Protein 3NUQ (pdb70)

InterPro domains:
  IPR006439 HAD hydrolase, subfamily IA [TIGR01509] (58-245)
  IPR010237 Pyrimidine 5-nucleotidase [SFLDG01132] (50-277)
  IPR010237 Pyrimidine 5-nucleotidase [TIGR01993] (56-246)
  IPR010237 Pyrimidine 5-nucleotidase [cd02604] (57-248)
  IPR023214 HAD superfamily [G3DSA:3.40.50.1000] (30-254)
  IPR036412 HAD-like superfamily [SSF56784] (55-277)
  IPR052791 SSM1 domain-containing protein [PTHR47438] (1-280)

Organism: Saccharomyces cerevisiae (strain ATCC 204508 / S288c) (NCBI:txid559292)

Solvent-accessible surface area: 13200 Å² total; per-residue (Å²): 144,132,58,181,54,89,86,72,59,59,42,68,6,74,82,81,7,69,124,56,33,62,139,4,125,54,63,17,114,73,26,132,42,91,7,6,132,43,98,16,77,48,85,161,158,82,31,55,0,0,1,0,11,0,5,6,3,2,16,159,40,16,111,134,3,41,69,40,2,72,107,16,1,94,84,2,52,69,36,33,141,143,9,44,100,110,28,7,97,69,2,26,77,15,0,25,112,68,4,0,46,21,0,62,39,20,7,62,152,116,69,9,91,7,78,56,0,5,96,8,0,0,27,12,6,25,1,42,72,28,7,150,62,46,95,78,1,35,85,13,0,72,126,0,74,135,29,70,104,14,80,56,2,20,0,3,4,13,0,24,51,69,0,0,29,17,0,0,47,4,6,2,0,0,48,3,5,40,0,6,3,15,1,41,4,37,213,65,59,59,1,61,2,3,21,67,73,141,5,1,62,59,2,49,175,53,0,46,8,76,133,33,103,8,0,16,0,0,1,39,39,11,131,11,0,47,19,0,49,161,50,38,17,132,28,3,0,10,4,35,50,102,169,182,132,161,48,25,176,73,18,50,80,3,50,58,10,67,62,0,12,147,49,15,73,123,17,31

Sequence (268 aa):
MTVEYTASDLATYQNEVNEQIAKNKAHLESLTHPGSKVTFPIDQPNLKVFFFDIDNCCLYKSSTRIHDLMQQSSILRFFQTHLKLSPEDAHVLNNSYYKEEYGLAIRGLVMFHKKVNALEYNRLVDDSLPLQDILKKPDIPLRNMLLRLRQSGKIDKLLWLFTNAYKNHAIRCLRLLGIADLFDGLTYCDYSSRTDTLVCCKPHVKAFEEKAMKESGLARYENAYFIDDSGKNIETGIKLGMKTCIHLLVENEVGQTPEGAIVISDILELPHVVSDDLF

Foldseek 3Di:
DDDDCLPVLVVVLVVLLVVLLVVLVVVLVPDDFAQLAAPADAPDVLAFEEEEEFQCALDNDDVVLLVLLLVLLVSVPVNQVLADPVLSVQCSVPCSAFPQVSCLVVLLVVSDQLVVCCSRRPSSDNCLVPQAADVLSQVLLVCLQPVPQHRFYEYQYAHADVSRSSNRNRNNNNHSGHYYQYWHSDPDSRIDGPPDPVSVVRRCVVVVPDAQCSYEYEGQDQSSQVSSVVSPHNAYAHADQDPVVPHDPRHHYDNHNSCVCVPPVVSD

B-factor: mean 17.86, std 7.39, range [8.09, 67.8]

GO terms:
  GO:0008252 nucleotidase activity (F, IDA)
  GO:0006206 pyrimidine nucleobase metabolic process (P, IMP)

Secondary structure (DSSP, 8-state):
---S-HHHHHHHHHHHHHHHHHHHHHHHHT--STT-S--S-S------EEEE--TTTTS---HHHHHHHHHHHHHHHHH-TTS-HHHHHHHHHHHHHHTHHHHHHHHHTTSS-HHHHIIIIIITS-GGGT----HHHHHHHHHHHHSSS-SEEEEE-SS-HHHHHHHHHHHT-TTS-SEEE----SS-SS---TTSHHHHHHHHHHHT---GGGEEEEES-HHHHHHHHHHT-SEEEEE-S-----PPTT-EEESSGGGGGGTSGGG-

Nearest PDB structures (foldseek):
  3nuq-assembly1_A  TM=1.004E+00  e=2.701E-54  Saccharomyces cerevisiae S288C
  3opx-assembly1_A  TM=9.238E-01  e=8.751E-39  Saccharomyces cerevisiae
  3onn-assembly1_A  TM=9.224E-01  e=1.683E-37  Saccharomyces cerevisiae
  7ef6-assembly1_A  TM=7.882E-01  e=4.218E-13  Arabidopsis thaliana
  7ocp-assembly1_A  TM=5.790E-01  e=7.105E-06  Acinetobacter baumannii ATCC 19606 = CIP 70.34 = JCM 6841

Structure (mmCIF, N/CA/C/O backbone):
data_3NUQ
#
_entry.id   3NUQ
#
_cell.length_a   58.474
_cell.length_b   64.664
_cell.length_c   67.708
_cell.angle_alpha   90.00
_cell.angle_beta   90.00
_cell.angle_gamma   90.00
#
_symmetry.space_group_name_H-M   'P 21 21 21'
#
loop_
_entity.id
_entity.type
_entity.pdbx_description
1 polymer 'putative nucleotide phosphatase'
2 non-polymer 1,2-ETHANEDIOL
3 non-polymer 'SODIUM ION'
4 non-polymer 'CHLORIDE ION'
5 non-polymer DI(HYDROXYETHYL)ETHER
6 water water
#
loop_
_atom_site.group_PDB
_atom_site.id
_atom_site.type_symbol
_atom_site.label_atom_id
_atom_site.label_alt_id
_atom_site.label_comp_id
_atom_site.label_asym_id
_atom_site.label_entity_id
_atom_site.label_seq_id
_atom_site.pdbx_PDB_ins_code
_atom_site.Cartn_x
_atom_site.Cartn_y
_atom_site.Cartn_z
_atom_site.occupancy
_atom_site.B_iso_or_equiv
_atom_site.auth_seq_id
_atom_site.auth_comp_id
_atom_site.auth_asym_id
_atom_site.auth_atom_id
_atom_site.pdbx_PDB_model_num
ATOM 1 N N . MET A 1 3 ? -23.544 5.474 -0.720 1.00 33.35 1 MET A N 1
ATOM 2 C CA . MET A 1 3 ? -25.032 5.402 -0.899 1.00 33.31 1 MET A CA 1
ATOM 3 C C . MET A 1 3 ? -25.615 6.786 -1.115 1.00 32.66 1 MET A C 1
ATOM 4 O O . MET A 1 3 ? -25.103 7.773 -0.584 1.00 31.78 1 MET A O 1
ATOM 9 N N . THR A 1 4 ? -26.682 6.848 -1.904 1.00 31.81 2 THR A N 1
ATOM 10 C CA . THR A 1 4 ? -27.469 8.068 -2.061 1.00 31.29 2 THR A CA 1
ATOM 11 C C . THR A 1 4 ? -28.602 7.939 -1.070 1.00 30.82 2 THR A C 1
ATOM 12 O O . THR A 1 4 ? -29.314 6.945 -1.086 1.00 29.01 2 THR A O 1
ATOM 16 N N . VAL A 1 5 ? -28.730 8.920 -0.179 1.00 30.26 3 VAL A N 1
ATOM 17 C CA . VAL A 1 5 ? -29.696 8.827 0.916 1.00 30.66 3 VAL A CA 1
ATOM 18 C C . VAL A 1 5 ? -30.729 9.949 0.816 1.00 30.62 3 VAL A C 1
ATOM 19 O O . VAL A 1 5 ? -30.581 10.868 0.009 1.00 31.09 3 VAL A O 1
ATOM 23 N N . GLU A 1 6 ? -31.781 9.853 1.620 1.00 30.94 4 GLU A N 1
ATOM 24 C CA . GLU A 1 6 ? -32.810 10.890 1.686 1.00 31.24 4 GLU A CA 1
ATOM 25 C C . GLU A 1 6 ? -32.321 12.124 2.457 1.00 30.82 4 GLU A C 1
ATOM 26 O O . GLU A 1 6 ? -32.396 13.246 1.954 1.00 30.67 4 GLU A O 1
ATOM 32 N N . TYR A 1 7 ? -31.801 11.903 3.666 1.00 30.45 5 TYR A N 1
ATOM 33 C CA . TYR A 1 7 ? -31.404 13.001 4.555 1.00 30.48 5 TYR A CA 1
ATOM 34 C C . TYR A 1 7 ? -29.890 13.067 4.654 1.00 30.67 5 TYR A C 1
ATOM 35 O O . TYR A 1 7 ? -29.312 12.715 5.687 1.00 30.65 5 TYR A O 1
ATOM 37 N N . THR A 1 8 ? -29.249 13.518 3.576 1.00 30.83 6 THR A N 1
ATOM 38 C CA . THR A 1 8 ? -27.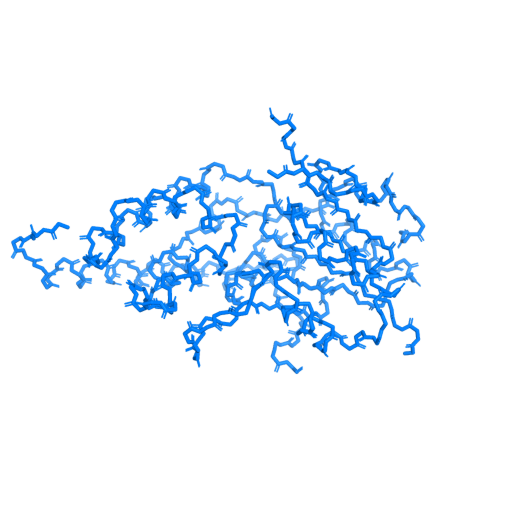777 13.542 3.506 1.00 31.25 6 THR A CA 1
ATOM 39 C C . THR A 1 8 ? -27.157 14.406 4.607 1.00 31.50 6 THR A C 1
ATOM 40 O O . THR A 1 8 ? -26.220 13.965 5.291 1.00 31.88 6 THR A O 1
ATOM 44 N N . ALA A 1 9 ? -27.686 15.624 4.770 1.00 31.57 7 ALA A N 1
ATOM 45 C CA . ALA A 1 9 ? -27.121 16.611 5.701 1.00 32.04 7 ALA A CA 1
ATOM 46 C C . ALA A 1 9 ? -27.238 16.184 7.160 1.00 32.44 7 ALA A C 1
ATOM 47 O O . ALA A 1 9 ? -26.262 16.258 7.913 1.00 32.46 7 ALA A O 1
ATOM 49 N N . SER A 1 10 ? -28.433 15.738 7.541 1.00 32.80 8 SER A N 1
ATOM 50 C CA . SER A 1 10 ? -28.718 15.284 8.893 1.00 33.32 8 SER A CA 1
ATOM 51 C C . SER A 1 10 ? -27.891 14.030 9.220 1.00 33.87 8 SER A C 1
ATOM 52 O O . SER A 1 10 ? -27.421 13.875 10.347 1.00 33.94 8 SER A O 1
ATOM 55 N N . ASP A 1 11 ? -27.704 13.156 8.229 1.00 34.12 9 ASP A N 1
ATOM 56 C CA . ASP A 1 11 ? -26.901 11.933 8.395 1.00 34.38 9 ASP A CA 1
ATOM 57 C C . ASP A 1 11 ? -25.426 12.215 8.660 1.00 33.80 9 ASP A C 1
ATOM 58 O O . ASP A 1 11 ? -24.810 11.561 9.518 1.00 33.21 9 ASP A O 1
ATOM 63 N N . LEU A 1 12 ? -24.846 13.138 7.889 1.00 32.97 10 LEU A N 1
ATOM 64 C CA . LEU A 1 12 ? -23.408 13.412 8.003 1.00 32.07 10 LEU A CA 1
ATOM 65 C C . LEU A 1 12 ? -23.104 14.145 9.286 1.00 31.27 10 LEU A C 1
ATOM 66 O O . LEU A 1 12 ? -22.112 13.830 9.944 1.00 31.44 10 LEU A O 1
ATOM 71 N N . ALA A 1 13 ? -23.962 15.105 9.624 1.00 30.04 11 ALA A N 1
ATOM 72 C CA . ALA A 1 13 ? -23.949 15.783 10.908 1.00 28.85 11 ALA A CA 1
ATOM 73 C C . ALA A 1 13 ? -24.073 14.774 12.043 1.00 27.73 11 ALA A C 1
ATOM 74 O O . ALA A 1 13 ? -23.336 14.868 13.018 1.00 27.96 11 ALA A O 1
ATOM 76 N N . THR A 1 14 ? -24.995 13.811 11.916 1.00 25.99 12 THR A N 1
ATOM 77 C CA . THR A 1 14 ? -25.166 12.779 12.946 1.00 24.49 12 THR A CA 1
ATOM 78 C C . THR A 1 14 ? -23.910 11.917 13.124 1.00 22.50 12 THR A C 1
ATOM 79 O O . THR A 1 14 ? -23.503 11.658 14.255 1.00 21.65 12 THR A O 1
ATOM 83 N N . TYR A 1 15 ? -23.312 11.504 12.009 1.00 20.99 13 TYR A N 1
ATOM 84 C CA . TYR A 1 15 ? -22.064 10.733 11.999 1.00 19.86 13 TYR A CA 1
ATOM 85 C C . TYR A 1 15 ? -20.945 11.556 12.649 1.00 18.51 13 TYR A C 1
ATOM 86 O O . TYR A 1 15 ? -20.276 11.089 13.575 1.00 16.47 13 TYR A O 1
ATOM 95 N N . GLN A 1 16 ? -20.758 12.789 12.170 1.00 17.59 14 GLN A N 1
ATOM 96 C CA . GLN A 1 16 ? -19.764 13.695 12.788 1.00 16.76 14 GLN A CA 1
ATOM 97 C C . GLN A 1 16 ? -20.030 13.968 14.279 1.00 16.86 14 GLN A C 1
ATOM 98 O O . GLN A 1 16 ? -19.086 14.002 15.074 1.00 16.27 14 GLN A O 1
ATOM 104 N N . ASN A 1 17 ? -21.302 14.168 14.653 1.00 16.21 15 ASN A N 1
ATOM 105 C CA . ASN A 1 17 ? -21.647 14.356 16.054 1.00 17.14 15 ASN A CA 1
ATOM 106 C C . ASN A 1 17 ? -21.346 13.132 16.926 1.00 15.65 15 ASN A C 1
ATOM 107 O O . ASN A 1 17 ? -20.848 13.267 18.043 1.00 16.14 15 ASN A O 1
ATOM 112 N N . GLU A 1 18 ? -21.631 11.950 16.410 1.00 15.61 16 GLU A N 1
ATOM 113 C CA . GLU A 1 18 ? -21.289 10.700 17.129 1.00 14.75 16 GLU A CA 1
ATOM 114 C C . GLU A 1 18 ? -19.792 10.569 17.299 1.00 13.19 16 GLU A C 1
ATOM 115 O O . GLU A 1 18 ? -19.314 10.200 18.370 1.00 12.73 16 GLU A O 1
ATOM 121 N N . VAL A 1 19 ? -19.061 10.876 16.232 1.00 11.67 17 VAL A N 1
ATOM 122 C CA . VAL A 1 19 ? -17.610 10.864 16.294 1.00 11.68 17 VAL A CA 1
ATOM 123 C C . VAL A 1 19 ? -17.129 11.886 17.327 1.00 11.15 17 VAL A C 1
ATOM 124 O O . VAL A 1 19 ? -16.297 11.555 18.143 1.00 10.22 17 VAL A O 1
ATOM 128 N N . ASN A 1 20 ? -17.661 13.114 17.298 1.00 11.33 18 ASN A N 1
ATOM 129 C CA . ASN A 1 20 ? -17.298 14.109 18.323 1.00 11.76 18 ASN A CA 1
ATOM 130 C C . ASN A 1 20 ? -17.426 13.548 19.748 1.00 11.50 18 ASN A C 1
ATOM 131 O O . ASN A 1 20 ? -16.499 13.651 20.562 1.00 11.71 18 ASN A O 1
ATOM 136 N N . GLU A 1 21 ? -18.582 12.954 20.019 1.00 12.42 19 GLU A N 1
ATOM 137 C CA . GLU A 1 21 ? -18.896 12.411 21.343 1.00 13.08 19 GLU A CA 1
ATOM 138 C C . GLU A 1 21 ? -17.945 11.267 21.717 1.00 12.47 19 GLU A C 1
ATOM 139 O O . GLU A 1 21 ? -17.426 11.237 22.840 1.00 11.94 19 GLU A O 1
ATOM 145 N N . GLN A 1 22 ? -17.698 10.355 20.775 1.00 12.60 20 GLN A N 1
ATOM 146 C CA . GLN A 1 22 ? -16.774 9.245 21.034 1.00 12.52 20 GLN A CA 1
ATOM 147 C C . GLN A 1 22 ? -15.338 9.755 21.273 1.00 12.18 20 GLN A C 1
ATOM 148 O O . GLN A 1 22 ? -14.656 9.306 22.193 1.00 11.45 20 GLN A O 1
ATOM 154 N N . ILE A 1 23 ? -14.897 10.736 20.490 1.00 11.81 21 ILE A N 1
ATOM 155 C CA . ILE A 1 23 ? -13.557 11.280 20.707 1.00 11.82 21 ILE A CA 1
ATOM 156 C C . ILE A 1 23 ? -13.412 11.951 22.082 1.00 11.78 21 ILE A C 1
ATOM 157 O O . ILE A 1 23 ? -12.406 11.766 22.763 1.00 11.15 21 ILE A O 1
ATOM 162 N N . ALA A 1 24 ? -14.424 12.729 22.466 1.00 12.58 22 ALA A N 1
ATOM 163 C CA . ALA A 1 24 ? -14.474 13.319 23.803 1.00 13.83 22 ALA A CA 1
ATOM 164 C C . ALA A 1 24 ? -14.363 12.249 24.918 1.00 13.43 22 ALA A C 1
ATOM 165 O O . ALA A 1 24 ? -13.566 12.397 25.858 1.00 14.10 22 ALA A O 1
ATOM 167 N N . LYS A 1 25 ? -15.138 11.167 24.788 1.00 13.48 23 LYS A N 1
ATOM 168 C CA . LYS A 1 25 ? -15.064 10.020 25.711 1.00 13.67 23 LYS A CA 1
ATOM 169 C C . LYS A 1 25 ? -13.676 9.373 25.730 1.00 12.95 23 LYS A C 1
ATOM 170 O O . LYS A 1 25 ? -13.142 9.036 26.804 1.00 12.04 23 LYS A O 1
ATOM 176 N N . ASN A 1 26 ? -13.085 9.209 24.545 1.00 11.80 24 ASN A N 1
ATOM 177 C CA . ASN A 1 26 ? -11.757 8.627 24.416 1.00 12.29 24 ASN A CA 1
ATOM 178 C C . ASN A 1 26 ? -10.714 9.436 25.167 1.00 12.74 24 ASN A C 1
ATOM 179 O O . ASN A 1 26 ? -9.868 8.893 25.877 1.00 13.99 24 ASN A O 1
ATOM 184 N N . LYS A 1 27 ? -10.795 10.760 25.017 1.00 12.99 25 LYS A N 1
ATOM 185 C CA . LYS A 1 27 ? -9.878 11.678 25.666 1.00 14.31 25 LYS A CA 1
ATOM 186 C C . LYS A 1 27 ? -10.074 11.687 27.184 1.00 14.31 25 LYS A C 1
ATOM 187 O O . LYS A 1 27 ? -9.093 11.620 27.940 1.00 14.97 25 LYS A O 1
ATOM 193 N N . ALA A 1 28 ? -11.332 11.752 27.619 1.00 14.47 26 ALA A N 1
ATOM 194 C CA . ALA A 1 28 ? -11.671 11.692 29.053 1.00 14.75 26 ALA A CA 1
ATOM 195 C C . ALA A 1 28 ? -11.109 10.424 29.683 1.00 14.30 26 ALA A C 1
ATOM 196 O O . ALA A 1 28 ? -10.590 10.466 30.793 1.00 14.77 26 ALA A O 1
ATOM 198 N N . HIS A 1 29 ? -11.209 9.307 28.965 1.00 13.93 27 HIS A N 1
ATOM 199 C CA . HIS A 1 29 ? -10.638 8.053 29.453 1.00 13.79 27 HIS A CA 1
ATOM 200 C C . HIS A 1 29 ? -9.124 8.168 29.681 1.00 13.93 27 HIS A C 1
ATOM 201 O O . HIS A 1 29 ? -8.617 7.778 30.736 1.00 13.35 27 HIS A O 1
ATOM 208 N N . LEU A 1 30 ? -8.402 8.721 28.697 1.00 13.81 28 LEU A N 1
ATOM 209 C CA . LEU A 1 30 ? -6.949 8.864 28.844 1.00 15.69 28 LEU A CA 1
ATOM 210 C C . LEU A 1 30 ? -6.587 9.741 30.046 1.00 16.58 28 LEU A C 1
ATOM 211 O O . LEU A 1 30 ? -5.657 9.427 30.804 1.00 16.28 28 LEU A O 1
ATOM 216 N N . GLU A 1 31 ? -7.327 10.837 30.201 1.00 17.74 29 GLU A N 1
ATOM 217 C CA . GLU A 1 31 ? -7.133 11.768 31.322 1.00 18.74 29 GLU A CA 1
ATOM 218 C C . GLU A 1 31 ? -7.306 11.092 32.671 1.00 18.73 29 GLU A C 1
ATOM 219 O O . GLU A 1 31 ? -6.716 11.527 33.666 1.00 19.80 29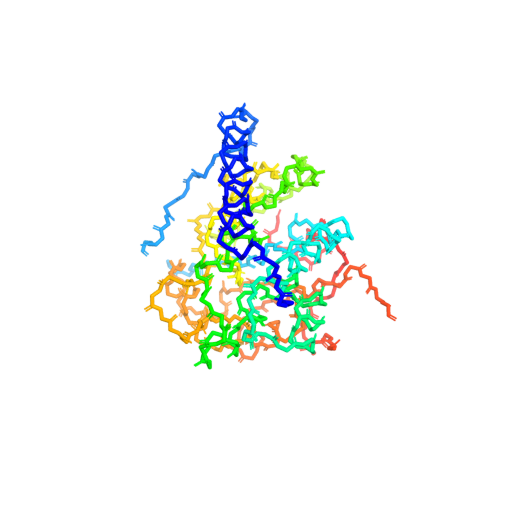 GLU A O 1
ATOM 225 N N . SER A 1 32 ? -8.102 10.027 32.703 1.00 17.68 30 SER A N 1
ATOM 226 C CA . SER A 1 32 ? -8.379 9.306 33.948 1.00 17.64 30 SER A CA 1
ATOM 227 C C . SER A 1 32 ? -7.246 8.345 34.368 1.00 17.80 30 SER A C 1
ATOM 228 O O . SER A 1 32 ? -7.247 7.851 35.502 1.00 17.94 30 SER A O 1
ATOM 231 N N . LEU A 1 33 ? -6.311 8.053 33.458 1.00 17.24 31 LEU A N 1
ATOM 232 C CA . LEU A 1 33 ? -5.291 7.036 33.749 1.00 17.85 31 LEU A CA 1
ATOM 233 C C . LEU A 1 33 ? -4.244 7.546 34.730 1.00 18.40 31 LEU A C 1
ATOM 234 O O . LEU A 1 33 ? -3.792 8.685 34.617 1.00 19.32 31 LEU A O 1
ATOM 239 N N . THR A 1 34 ? -3.868 6.686 35.682 1.00 19.71 32 THR A N 1
ATOM 240 C CA . THR A 1 34 ? -2.868 7.027 36.691 1.00 21.20 32 THR A CA 1
ATOM 241 C C . THR A 1 34 ? -1.734 5.980 36.802 1.00 20.83 32 THR A C 1
ATOM 242 O O . THR A 1 34 ? -0.832 6.124 37.630 1.00 21.99 32 THR A O 1
ATOM 246 N N . HIS A 1 35 ? -1.765 4.947 35.959 1.00 20.49 33 HIS A N 1
ATOM 247 C CA . HIS A 1 35 ? -0.797 3.840 36.041 1.00 19.86 33 HIS A CA 1
ATOM 248 C C . HIS A 1 35 ? 0.559 4.230 35.444 1.00 19.35 33 HIS A C 1
ATOM 249 O O . HIS A 1 35 ? 0.615 5.138 34.611 1.00 18.84 33 HIS A O 1
ATOM 256 N N . PRO A 1 36 ? 1.661 3.571 35.886 1.00 18.96 34 PRO A N 1
ATOM 257 C CA . PRO A 1 36 ? 2.954 3.793 35.244 1.00 18.36 34 PRO A CA 1
ATOM 258 C C . PRO A 1 36 ? 2.837 3.706 33.716 1.00 17.96 34 PRO A C 1
ATOM 259 O O . PRO A 1 36 ? 2.119 2.852 33.191 1.00 18.47 34 PRO A O 1
ATOM 263 N N . GLY A 1 37 ? 3.497 4.627 33.038 1.00 17.44 35 GLY A N 1
ATOM 264 C CA . GLY A 1 37 ? 3.543 4.627 31.576 1.00 16.45 35 GLY A CA 1
ATOM 265 C C . GLY A 1 37 ? 2.304 5.203 30.930 1.00 16.30 35 GLY A C 1
ATOM 266 O O . GLY A 1 37 ? 2.138 5.121 29.705 1.00 15.18 35 GLY A O 1
ATOM 267 N N . SER A 1 38 ? 1.416 5.792 31.732 1.00 16.17 36 SER A N 1
ATOM 268 C CA . SER A 1 38 ? 0.192 6.387 31.175 1.00 16.77 36 SER A CA 1
ATOM 269 C C . SER A 1 38 ? 0.365 7.807 30.601 1.00 17.00 36 SER A C 1
ATOM 270 O O . SER A 1 38 ? -0.610 8.372 30.113 1.00 16.54 36 SER A O 1
ATOM 273 N N . LYS A 1 39 ? 1.572 8.379 30.664 1.00 17.94 37 LYS A N 1
ATOM 274 C CA . LYS A 1 39 ? 1.822 9.719 30.093 1.00 19.63 37 LYS A CA 1
ATOM 275 C C . LYS A 1 39 ? 3.100 9.778 29.264 1.00 19.82 37 LYS A C 1
ATOM 276 O O . LYS A 1 39 ? 4.128 9.227 29.639 1.00 18.81 37 LYS A O 1
ATOM 282 N N . VAL A 1 40 ? 3.032 10.476 28.139 1.00 21.20 38 VAL A N 1
ATOM 283 C CA . VAL A 1 40 ? 4.195 10.587 27.264 1.00 22.05 38 VAL A CA 1
ATOM 284 C C . VAL A 1 40 ? 5.270 11.425 27.998 1.00 24.37 38 VAL A C 1
ATOM 285 O O . VAL A 1 40 ? 4.953 12.477 28.522 1.00 25.00 38 VAL A O 1
ATOM 289 N N . THR A 1 41 ? 6.496 10.914 28.117 1.00 26.12 39 THR A N 1
ATOM 290 C CA . THR A 1 41 ? 7.554 11.663 28.833 1.00 27.94 39 THR A CA 1
ATOM 291 C C . THR A 1 41 ? 8.661 12.166 27.891 1.00 28.49 39 THR A C 1
ATOM 292 O O . THR A 1 41 ? 9.746 12.576 28.342 1.00 29.72 39 THR A O 1
ATOM 296 N N . PHE A 1 42 ? 8.358 12.166 26.590 1.00 28.47 40 PHE A N 1
ATOM 297 C CA . PHE A 1 42 ? 9.287 12.601 25.538 1.00 28.30 40 PHE A CA 1
ATOM 298 C C . PHE A 1 42 ? 8.693 13.677 24.600 1.00 28.92 40 PHE A C 1
ATOM 299 O O . PHE A 1 42 ? 7.476 13.735 24.396 1.00 29.26 40 PHE A O 1
ATOM 307 N N . PRO A 1 43 ? 9.550 14.540 24.011 1.00 29.76 41 PRO A N 1
ATOM 308 C CA . PRO A 1 43 ? 9.039 15.541 23.072 1.00 29.79 41 PRO A CA 1
ATOM 309 C C . PRO A 1 43 ? 8.645 14.978 21.694 1.00 29.99 41 PRO A C 1
ATOM 310 O O . PRO A 1 43 ? 9.205 13.968 21.256 1.00 29.58 41 PRO A O 1
ATOM 314 N N . ILE A 1 44 ? 7.690 15.640 21.035 1.00 29.96 42 ILE A N 1
ATOM 315 C CA . ILE A 1 44 ? 7.221 15.268 19.688 1.00 30.33 42 ILE A CA 1
ATOM 316 C C . ILE A 1 44 ? 7.631 16.343 18.682 1.00 30.31 42 ILE A C 1
ATOM 317 O O . ILE A 1 44 ? 7.635 17.538 19.018 1.00 30.69 42 ILE A O 1
ATOM 322 N N . ASP A 1 45 ? 7.955 15.926 17.452 1.00 29.81 43 ASP A N 1
ATOM 323 C CA . ASP A 1 45 ? 8.274 16.853 16.358 1.00 30.00 43 ASP A CA 1
ATOM 324 C C . ASP A 1 45 ? 9.485 17.732 16.693 1.00 30.31 43 ASP A C 1
ATOM 325 O O . ASP A 1 45 ? 9.497 18.927 16.375 1.00 29.97 43 ASP A O 1
ATOM 330 N N . GLN A 1 46 ? 10.492 17.133 17.333 1.00 30.63 44 GLN A N 1
ATOM 331 C CA . GLN A 1 46 ? 11.723 17.839 17.709 1.00 31.22 44 GLN A CA 1
ATOM 332 C C . GLN A 1 46 ? 12.687 17.934 16.530 1.00 30.74 44 GLN A C 1
ATOM 333 O O . GLN A 1 46 ? 13.404 16.982 16.218 1.00 29.41 44 GLN A O 1
ATOM 339 N N . PRO A 1 55 ? 27.374 10.150 20.319 1.00 36.73 53 PRO A N 1
ATOM 340 C CA . PRO A 1 55 ? 28.623 9.527 19.858 1.00 36.45 53 PRO A CA 1
ATOM 341 C C . PRO A 1 55 ? 28.353 8.370 18.891 1.00 35.58 53 PRO A C 1
ATOM 342 O O . PRO A 1 55 ? 27.711 8.570 17.855 1.00 36.07 53 PRO A O 1
ATOM 346 N N . ASN A 1 56 ? 28.867 7.186 19.224 1.00 34.47 54 ASN A N 1
ATOM 347 C CA . ASN A 1 56 ? 28.450 5.920 18.637 1.00 32.74 54 ASN A CA 1
ATOM 348 C C . ASN A 1 56 ? 27.030 5.621 19.160 1.00 30.41 54 ASN A C 1
ATOM 349 O O . ASN A 1 56 ? 26.798 4.593 19.786 1.00 31.20 54 ASN A O 1
ATOM 354 N N . LEU A 1 57 ? 26.096 6.540 18.927 1.00 27.80 55 LEU A N 1
ATOM 355 C CA . LEU A 1 57 ? 24.724 6.406 19.439 1.00 24.98 55 LEU A CA 1
ATOM 356 C C . LEU A 1 57 ? 24.068 5.146 18.866 1.00 23.05 55 LEU A C 1
ATOM 357 O O . LEU A 1 57 ? 24.108 4.928 17.650 1.00 22.77 55 LEU A O 1
ATOM 362 N N . LYS A 1 58 ? 23.483 4.316 19.733 1.00 19.76 56 LYS A N 1
ATOM 363 C CA . LYS A 1 58 ? 22.773 3.104 19.276 1.00 17.92 56 LYS A CA 1
ATOM 364 C C . LYS A 1 58 ? 21.281 3.275 19.504 1.00 16.92 56 LYS A C 1
ATOM 365 O O . LYS A 1 58 ? 20.858 3.655 20.590 1.00 15.08 56 LYS A O 1
ATOM 371 N N . VAL A 1 59 ? 20.487 3.042 18.458 1.00 15.21 57 VAL A N 1
ATOM 372 C CA . VAL A 1 59 ? 19.038 3.286 18.543 1.00 13.79 57 VAL A CA 1
ATOM 373 C C . VAL A 1 59 ? 18.304 2.012 18.161 1.00 12.73 57 VAL A C 1
ATOM 374 O O . VAL A 1 59 ? 18.626 1.391 17.142 1.00 12.72 57 VAL A O 1
ATOM 378 N N . PHE A 1 60 ? 17.325 1.635 18.974 1.00 11.50 58 PHE A N 1
ATOM 379 C CA . PHE A 1 60 ? 16.466 0.487 18.658 1.00 10.69 58 PHE A CA 1
ATOM 380 C C . PHE A 1 60 ? 15.094 1.084 18.251 1.00 10.19 58 PHE A C 1
ATOM 381 O O . PHE A 1 60 ? 14.402 1.712 19.070 1.00 10.28 58 PHE A O 1
ATOM 389 N N . PHE A 1 61 ? 14.734 0.895 16.980 1.00 9.51 59 PHE A N 1
ATOM 390 C CA . PHE A 1 61 ? 13.466 1.362 16.405 1.00 9.83 59 PHE A CA 1
ATOM 391 C C . PHE A 1 61 ? 12.387 0.317 16.564 1.00 9.75 59 PHE A C 1
ATOM 392 O O . PHE A 1 61 ? 12.619 -0.847 16.268 1.00 9.23 59 PHE A O 1
ATOM 400 N N . PHE A 1 62 ? 11.209 0.750 17.028 1.00 9.87 60 PHE A N 1
ATOM 401 C CA . PHE A 1 62 ? 10.073 -0.144 17.247 1.00 10.07 60 PHE A CA 1
ATOM 402 C C . PHE A 1 62 ? 8.878 0.294 16.432 1.00 9.69 60 PHE A C 1
ATOM 403 O O . PHE A 1 62 ? 8.413 1.433 16.569 1.00 10.17 60 PHE A O 1
ATOM 411 N N . ASP A 1 63 ? 8.357 -0.601 15.603 1.00 10.58 61 ASP A N 1
ATOM 412 C CA . ASP A 1 63 ? 7.005 -0.448 15.081 1.00 11.00 61 ASP A CA 1
ATOM 413 C C . ASP A 1 63 ? 6.017 -0.575 16.274 1.00 11.88 61 ASP A C 1
ATOM 414 O O . ASP A 1 63 ? 6.339 -1.202 17.289 1.00 11.32 61 ASP A O 1
ATOM 419 N N . ILE A 1 64 ? 4.836 0.016 16.154 1.00 10.90 62 ILE A N 1
ATOM 420 C CA . ILE A 1 64 ? 3.866 -0.004 17.269 1.00 10.58 62 ILE A CA 1
ATOM 421 C C . ILE A 1 64 ? 2.759 -1.036 16.988 1.00 11.24 62 ILE A C 1
ATOM 422 O O . ILE A 1 64 ? 2.663 -2.061 17.651 1.00 10.85 62 ILE A O 1
ATOM 427 N N . ASP A 1 65 ? 1.926 -0.739 16.000 1.00 10.85 63 ASP A N 1
ATOM 428 C CA . ASP A 1 65 ? 0.766 -1.582 15.740 1.00 11.09 63 ASP A CA 1
ATOM 429 C C . ASP A 1 65 ? 1.106 -3.023 15.378 1.00 11.17 63 ASP A C 1
ATOM 430 O O . ASP A 1 65 ? 1.912 -3.274 14.472 1.00 11.79 63 ASP A O 1
ATOM 435 N N . ASN A 1 66 ? 0.477 -3.957 16.090 1.00 11.67 64 ASN A N 1
ATOM 436 C CA . ASN A 1 66 ? 0.644 -5.391 15.842 1.00 11.88 64 ASN A CA 1
ATOM 437 C C . ASN A 1 66 ? 2.049 -5.859 16.195 1.00 12.85 64 ASN A C 1
ATOM 438 O O . ASN A 1 66 ? 2.457 -6.978 15.838 1.00 14.03 64 ASN A O 1
ATOM 443 N N . CYS A 1 67 ? 2.775 -4.983 16.892 1.00 12.55 65 CYS A N 1
ATOM 444 C CA A CYS A 1 67 ? 4.115 -5.289 17.369 0.50 13.02 65 CYS A CA 1
ATOM 445 C CA B CYS A 1 67 ? 4.136 -5.254 17.341 0.50 13.28 65 CYS A CA 1
ATOM 446 C C . CYS A 1 67 ? 4.203 -5.137 18.877 1.00 13.61 65 CYS A C 1
ATOM 447 O O . CYS A 1 67 ? 4.439 -6.122 19.593 1.00 14.17 65 CYS A O 1
ATOM 452 N N . LEU A 1 68 ? 3.976 -3.927 19.383 1.00 12.80 66 LEU A N 1
ATOM 453 C CA . LEU A 1 68 ? 3.886 -3.725 20.828 1.00 13.33 66 LEU A CA 1
ATOM 454 C C . LEU A 1 68 ? 2.588 -4.264 21.435 1.00 13.72 66 LEU A C 1
ATOM 455 O O . LEU A 1 68 ? 2.439 -4.319 22.658 1.00 15.31 66 LEU A O 1
ATOM 460 N N . TYR A 1 69 ? 1.622 -4.594 20.581 1.00 13.06 67 TYR A N 1
ATOM 461 C CA . TYR A 1 69 ? 0.442 -5.333 21.017 1.00 13.98 67 TYR A CA 1
ATOM 462 C C . TYR A 1 69 ? 0.127 -6.413 19.989 1.00 14.75 67 TYR A C 1
ATOM 463 O O . TYR A 1 69 ? 0.521 -6.306 18.810 1.00 14.73 67 TYR A O 1
ATOM 472 N N . LYS A 1 70 ? -0.526 -7.490 20.424 1.00 15.97 68 LYS A N 1
ATOM 473 C CA . LYS A 1 70 ? -0.820 -8.558 19.445 1.00 18.36 68 LYS A CA 1
ATOM 474 C C . LYS A 1 70 ? -1.971 -8.180 18.536 1.00 18.71 68 LYS A C 1
ATOM 475 O O . LYS A 1 70 ? -2.948 -7.560 18.966 1.00 19.02 68 LYS A O 1
ATOM 481 N N . SER A 1 71 ? -1.837 -8.547 17.267 1.00 20.25 69 SER A N 1
ATOM 482 C CA . SER A 1 71 ? -2.872 -8.271 16.271 1.00 21.72 69 SER A CA 1
ATOM 483 C C . SER A 1 71 ? -4.232 -8.688 16.820 1.00 22.55 69 SER A C 1
ATOM 484 O O . SER A 1 71 ? -4.376 -9.782 17.367 1.00 22.78 69 SER A O 1
ATOM 487 N N . SER A 1 72 ? -5.207 -7.793 16.702 1.00 23.23 70 SER A N 1
ATOM 488 C CA . SER A 1 72 ? -6.527 -7.968 17.294 1.00 24.07 70 SER A CA 1
ATOM 489 C C . SER A 1 72 ? -7.616 -8.032 16.226 1.00 24.05 70 SER A C 1
ATOM 490 O O . SER A 1 72 ? -7.761 -7.113 15.428 1.00 23.56 70 SER A O 1
ATOM 493 N N . THR A 1 73 ? -8.395 -9.113 16.223 1.00 24.59 71 THR A N 1
ATOM 494 C CA . THR A 1 73 ? -9.559 -9.174 15.326 1.00 24.81 71 THR A CA 1
ATOM 495 C C . THR A 1 73 ? -10.655 -8.187 15.751 1.00 24.65 71 THR A C 1
ATOM 496 O O . THR A 1 73 ? -11.435 -7.726 14.915 1.00 24.20 71 THR A O 1
ATOM 500 N N . ARG A 1 74 ? -10.707 -7.873 17.050 1.00 24.69 72 ARG A N 1
ATOM 501 C CA . ARG A 1 74 ? -11.576 -6.829 17.570 1.00 25.10 72 ARG A CA 1
ATOM 502 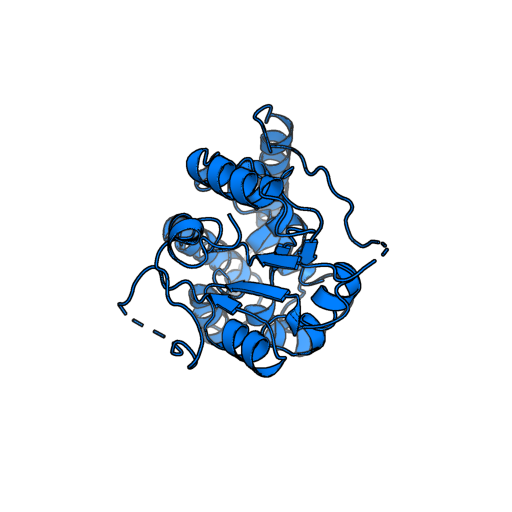C C . ARG A 1 74 ? -11.222 -5.474 16.944 1.00 23.87 72 ARG A C 1
ATOM 503 O O . ARG A 1 74 ? -12.116 -4.724 16.559 1.00 23.81 72 ARG A O 1
ATOM 511 N N . ILE A 1 75 ? -9.925 -5.166 16.850 1.00 23.00 73 ILE A N 1
ATOM 512 C CA . ILE A 1 75 ? -9.493 -3.920 16.194 1.00 21.60 73 ILE A CA 1
ATOM 513 C C . ILE A 1 75 ? -9.808 -3.966 14.696 1.00 20.96 73 ILE A C 1
ATOM 514 O O . ILE A 1 75 ? -10.398 -3.025 14.166 1.00 20.47 73 ILE A O 1
ATOM 519 N N . HIS A 1 76 ? -9.423 -5.049 14.027 1.00 20.47 74 HIS A N 1
ATOM 520 C CA . HIS A 1 76 ? -9.856 -5.270 12.639 1.00 20.36 74 HIS A CA 1
ATOM 521 C C . HIS A 1 76 ? -11.368 -5.061 12.480 1.00 20.10 74 HIS A C 1
ATOM 522 O O . HIS A 1 76 ? -11.793 -4.367 11.582 1.00 18.86 74 HIS A O 1
ATOM 529 N N . ASP A 1 77 ? -12.171 -5.672 13.354 1.00 19.52 75 ASP A N 1
ATOM 530 C CA . ASP A 1 77 ? -13.627 -5.574 13.229 1.00 20.08 75 ASP A CA 1
ATOM 531 C C . ASP A 1 77 ? -14.173 -4.176 13.485 1.00 19.41 75 ASP A C 1
ATOM 532 O O . ASP A 1 77 ? -15.050 -3.707 12.748 1.00 19.12 75 ASP A O 1
ATOM 537 N N . LEU A 1 78 ? -13.677 -3.526 14.539 1.00 19.37 76 LEU A N 1
ATOM 538 C CA . LEU A 1 78 ? -14.049 -2.141 14.849 1.00 20.06 76 LEU A CA 1
ATOM 539 C C . LEU A 1 78 ? -13.608 -1.224 13.722 1.00 19.28 76 LEU A C 1
ATOM 540 O O . LEU A 1 78 ? -14.379 -0.353 13.294 1.00 19.74 76 LEU A O 1
ATOM 545 N N . MET A 1 79 ? -12.387 -1.447 13.230 1.00 18.69 77 MET A N 1
ATOM 546 C CA . MET A 1 79 ? -11.865 -0.646 12.122 1.00 17.71 77 MET A CA 1
ATOM 547 C C . MET A 1 79 ? -12.715 -0.844 10.872 1.00 17.50 77 MET A C 1
ATOM 548 O O . MET A 1 79 ? -13.081 0.129 10.227 1.00 18.25 77 MET A O 1
ATOM 553 N N . GLN A 1 80 ? -13.079 -2.091 10.570 1.00 17.49 78 GLN A N 1
ATOM 554 C CA . GLN A 1 80 ? -13.973 -2.369 9.433 1.00 18.94 78 GLN A CA 1
ATOM 555 C C . GLN A 1 80 ? -15.323 -1.637 9.538 1.00 19.16 78 GLN A C 1
ATOM 556 O O . GLN A 1 80 ? -15.789 -1.045 8.559 1.00 20.30 78 GLN A O 1
ATOM 562 N N . GLN A 1 81 ? -15.943 -1.681 10.719 1.00 20.37 79 GLN A N 1
ATOM 563 C CA . GLN A 1 81 ? -17.209 -0.991 10.950 1.00 21.80 79 GLN A CA 1
ATOM 564 C C . GLN A 1 81 ? -17.067 0.506 10.707 1.00 21.12 79 GLN A C 1
ATOM 565 O O . GLN A 1 81 ? -17.945 1.121 10.113 1.00 21.60 79 GLN A O 1
ATOM 571 N N . SER A 1 82 ? -15.956 1.065 11.191 1.00 20.82 80 SER A N 1
ATOM 572 C CA A SER A 1 82 ? -15.594 2.488 11.039 0.80 20.54 80 SER A CA 1
ATOM 573 C CA B SER A 1 82 ? -15.685 2.491 11.015 0.20 20.35 80 SER A CA 1
ATOM 574 C C . SER A 1 82 ? -15.407 2.862 9.556 1.00 19.98 80 SER A C 1
ATOM 575 O O . SER A 1 82 ? -15.913 3.892 9.060 1.00 20.60 80 SER A O 1
ATOM 580 N N . ILE A 1 83 ? -14.646 2.028 8.851 1.00 18.76 81 ILE A N 1
ATOM 581 C CA . ILE A 1 83 ? -14.384 2.240 7.456 1.00 18.54 81 ILE A CA 1
ATOM 582 C C . ILE A 1 83 ? -15.718 2.145 6.697 1.00 19.28 81 ILE A C 1
ATOM 583 O O . ILE A 1 83 ? -15.972 2.941 5.789 1.00 19.39 81 ILE A O 1
ATOM 588 N N . LEU A 1 84 ? -16.551 1.170 7.071 1.00 20.36 82 LEU A N 1
ATOM 589 C CA . LEU A 1 84 ? -17.870 0.997 6.460 1.00 21.33 82 LEU A CA 1
ATOM 590 C C . LEU A 1 84 ? -18.695 2.266 6.571 1.00 20.84 82 LEU A C 1
ATOM 591 O O . LEU A 1 84 ? -19.291 2.690 5.599 1.00 21.78 82 LEU A O 1
ATOM 596 N N . ARG A 1 85 ? -18.712 2.870 7.750 1.00 20.80 83 ARG A N 1
ATOM 597 C CA . ARG A 1 85 ? -19.475 4.104 7.937 1.00 20.93 83 ARG A CA 1
ATOM 598 C C . ARG A 1 85 ? -18.901 5.253 7.099 1.00 20.11 83 ARG A C 1
ATOM 599 O O . ARG A 1 85 ? -19.642 6.067 6.543 1.00 20.55 83 ARG A O 1
ATOM 607 N N . PHE A 1 86 ? -17.575 5.296 7.001 1.00 19.24 84 PHE A N 1
ATOM 608 C CA . PHE A 1 86 ? -16.888 6.294 6.193 1.00 18.34 84 PHE A CA 1
ATOM 609 C C . PHE A 1 86 ? -17.208 6.096 4.712 1.00 18.01 84 PHE A C 1
ATOM 610 O O . PHE A 1 86 ? -17.558 7.029 3.999 1.00 17.46 84 PHE A O 1
ATOM 618 N N . PHE A 1 87 ? -17.105 4.850 4.265 1.00 18.27 85 PHE A N 1
ATOM 619 C CA . PHE A 1 87 ? -17.408 4.475 2.891 1.00 18.85 85 PHE A CA 1
ATOM 620 C C . PHE A 1 87 ? -18.826 4.865 2.449 1.00 19.37 85 PHE A C 1
ATOM 621 O O . PHE A 1 87 ? -19.035 5.368 1.341 1.00 19.28 85 PHE A O 1
ATOM 629 N N . GLN A 1 88 ? -19.786 4.642 3.333 1.00 20.57 86 GLN A N 1
ATOM 630 C CA . GLN A 1 88 ? -21.195 4.918 3.031 1.00 21.31 86 GLN A CA 1
ATOM 631 C C . GLN A 1 88 ? -21.425 6.409 2.818 1.00 21.60 86 GLN A C 1
ATOM 632 O O . GLN A 1 88 ? -22.342 6.797 2.085 1.00 22.16 86 GLN A O 1
ATOM 638 N N . THR A 1 89 ? -20.570 7.233 3.433 1.00 21.07 87 THR A N 1
ATOM 639 C CA . THR A 1 89 ? -20.734 8.682 3.432 1.00 21.03 87 THR A CA 1
ATOM 640 C C . THR A 1 89 ? -19.764 9.416 2.514 1.00 21.45 87 THR A C 1
ATOM 641 O O . THR A 1 89 ? -19.823 10.639 2.398 1.00 22.55 87 THR A O 1
ATOM 645 N N . HIS A 1 90 ? -18.880 8.675 1.846 1.00 21.24 88 HIS A N 1
ATOM 646 C CA . HIS A 1 90 ? -17.876 9.279 0.976 1.00 21.21 88 HIS A CA 1
ATOM 647 C C . HIS A 1 90 ? -17.837 8.600 -0.373 1.00 21.86 88 HIS A C 1
ATOM 648 O O . HIS A 1 90 ? -17.225 7.530 -0.528 1.00 21.89 88 HIS A O 1
ATOM 655 N N . LEU A 1 91 ? -18.482 9.250 -1.340 1.00 21.38 89 LEU A N 1
ATOM 656 C CA . LEU A 1 91 ? -18.689 8.675 -2.665 1.00 21.81 89 LEU A CA 1
ATOM 657 C C . LEU A 1 91 ? -17.453 8.495 -3.538 1.00 21.51 89 LEU A C 1
ATOM 658 O O . LEU A 1 91 ? -17.527 7.844 -4.589 1.00 21.76 89 LEU A O 1
ATOM 663 N N . LYS A 1 92 ? -16.327 9.074 -3.129 1.00 20.37 90 LYS A N 1
ATOM 664 C CA . LYS A 1 92 ? -15.109 8.990 -3.932 1.00 20.68 90 LYS A CA 1
ATOM 665 C C . LYS A 1 92 ? -14.424 7.632 -3.824 1.00 20.18 90 LYS A C 1
ATOM 666 O O . LYS A 1 92 ? -13.665 7.259 -4.713 1.00 20.38 90 LYS A O 1
ATOM 672 N N . LEU A 1 93 ? -14.705 6.890 -2.751 1.00 20.31 91 LEU A N 1
ATOM 673 C CA . LEU A 1 93 ? -14.128 5.538 -2.579 1.00 19.84 91 LEU A CA 1
ATOM 674 C C . LEU A 1 93 ? -14.924 4.488 -3.351 1.00 19.28 91 LEU A C 1
ATOM 675 O O . LEU A 1 93 ? -16.158 4.457 -3.277 1.00 18.66 91 LEU A O 1
ATOM 680 N N . SER A 1 94 ? -14.219 3.622 -4.081 1.00 17.74 92 SER A N 1
ATOM 681 C CA . SER A 1 94 ? -14.869 2.464 -4.717 1.00 16.66 92 SER A CA 1
ATOM 682 C C . SER A 1 94 ? -15.060 1.358 -3.678 1.00 15.64 92 SER A C 1
ATOM 683 O O . SER A 1 94 ? -14.363 1.341 -2.659 1.00 15.09 92 SER A O 1
ATOM 686 N N . PRO A 1 95 ? -15.985 0.413 -3.932 1.00 15.34 93 PRO A N 1
ATOM 687 C CA . PRO A 1 95 ? -16.057 -0.779 -3.074 1.00 14.94 93 PRO A CA 1
ATOM 688 C C . PRO A 1 95 ? -14.705 -1.504 -2.927 1.00 15.08 93 PRO A C 1
ATOM 689 O O . PRO A 1 95 ? -14.396 -1.959 -1.812 1.00 15.47 93 PRO A O 1
ATOM 693 N N . GLU A 1 96 ? -13.919 -1.624 -4.006 1.00 14.08 94 GLU A N 1
ATOM 694 C CA . GLU A 1 96 ? -12.586 -2.292 -3.866 1.00 15.13 94 GLU A CA 1
ATOM 695 C C . GLU A 1 96 ? -11.631 -1.502 -2.967 1.00 14.67 94 GLU A C 1
ATOM 696 O O . GLU A 1 96 ? -10.883 -2.090 -2.181 1.00 14.33 94 GLU A O 1
ATOM 702 N N . ASP A 1 97 ? -11.657 -0.167 -3.079 1.00 14.96 95 ASP A N 1
ATOM 703 C CA . ASP A 1 97 ? -10.897 0.700 -2.155 1.00 15.19 95 ASP A CA 1
ATOM 704 C C . ASP A 1 97 ? -11.233 0.347 -0.706 1.00 15.14 95 ASP A C 1
ATOM 705 O O . ASP A 1 97 ? -10.336 0.133 0.127 1.00 13.91 95 ASP A O 1
ATOM 710 N N . ALA A 1 98 ? -12.527 0.274 -0.412 1.00 14.37 96 ALA A N 1
ATOM 711 C CA . ALA A 1 98 ? -12.978 0.000 0.946 1.00 14.74 96 ALA A CA 1
ATOM 712 C C . ALA A 1 98 ? -12.591 -1.405 1.388 1.00 15.32 96 ALA A C 1
ATOM 713 O O . ALA A 1 98 ? -12.050 -1.592 2.487 1.00 15.06 96 ALA A O 1
ATOM 715 N N . HIS A 1 99 ? -12.834 -2.388 0.522 1.00 15.17 97 HIS A N 1
ATOM 716 C CA . HIS A 1 99 ? -12.429 -3.774 0.806 1.00 16.17 97 HIS A CA 1
ATOM 717 C C . HIS A 1 99 ? -10.935 -3.875 1.137 1.00 16.08 97 HIS A C 1
ATOM 718 O O . HIS A 1 99 ? -10.548 -4.503 2.133 1.00 16.19 97 HIS A O 1
ATOM 725 N N . VAL A 1 100 ? -10.094 -3.239 0.324 1.00 15.49 98 VAL A N 1
ATOM 726 C CA . VAL A 1 100 ? -8.655 -3.266 0.588 1.00 16.02 98 VAL A CA 1
ATOM 727 C C . VAL A 1 100 ? -8.328 -2.582 1.915 1.00 15.14 98 VAL A C 1
ATOM 728 O O . VAL A 1 100 ? -7.528 -3.099 2.700 1.00 15.52 98 VAL A O 1
ATOM 732 N N . LEU A 1 101 ? -8.978 -1.456 2.195 1.00 14.79 99 LEU A N 1
ATOM 733 C CA . LEU A 1 101 ? -8.768 -0.779 3.500 1.00 14.70 99 LEU A CA 1
ATOM 734 C C . LEU A 1 101 ? -9.136 -1.656 4.670 1.00 15.17 99 LEU A C 1
ATOM 735 O O . LEU A 1 101 ? -8.421 -1.665 5.669 1.00 14.52 99 LEU A O 1
ATOM 740 N N . ASN A 1 102 ? -10.246 -2.390 4.549 1.00 15.16 100 ASN A N 1
ATOM 741 C CA . ASN A 1 102 ? -10.677 -3.350 5.568 1.00 15.94 100 ASN A CA 1
ATOM 742 C C . ASN A 1 102 ? -9.593 -4.358 5.912 1.00 16.59 100 ASN A C 1
ATOM 743 O O . ASN A 1 102 ? -9.452 -4.759 7.066 1.00 16.47 100 ASN A O 1
ATOM 748 N N . ASN A 1 103 ? -8.838 -4.752 4.890 1.00 16.83 101 ASN A N 1
ATOM 749 C CA . ASN A 1 103 ? -7.778 -5.741 5.016 1.00 18.22 101 ASN A CA 1
ATOM 750 C C . ASN A 1 103 ? -6.459 -5.118 5.460 1.00 17.82 101 ASN A C 1
ATOM 751 O O . ASN A 1 103 ? -5.651 -5.802 6.070 1.00 19.12 101 ASN A O 1
ATOM 756 N N . SER A 1 104 ? -6.235 -3.839 5.142 1.00 15.63 102 SER A N 1
ATOM 757 C CA . SER A 1 104 ? -4.888 -3.272 5.203 1.00 14.68 102 SER A CA 1
ATOM 758 C C . SER A 1 104 ? -4.689 -2.099 6.164 1.00 13.46 102 SER A C 1
ATOM 759 O O . SER A 1 104 ? -3.558 -1.905 6.631 1.00 13.62 102 SER A O 1
ATOM 762 N N . TYR A 1 105 ? -5.730 -1.303 6.425 1.00 11.93 103 TYR A N 1
ATOM 763 C CA . TYR A 1 105 ? -5.505 -0.075 7.201 1.00 11.53 103 TYR A CA 1
ATOM 764 C C . TYR A 1 105 ? -4.987 -0.382 8.612 1.00 11.76 103 TYR A C 1
ATOM 765 O O . TYR A 1 105 ? -4.026 0.254 9.088 1.00 11.30 103 TYR A O 1
ATOM 774 N N . TYR A 1 106 ? -5.570 -1.403 9.250 1.00 11.46 104 TYR A N 1
ATOM 775 C CA . TYR A 1 106 ? -5.187 -1.701 10.631 1.00 12.93 104 TYR A CA 1
ATOM 776 C C . TYR A 1 106 ? -3.815 -2.400 10.723 1.00 12.86 104 TYR A C 1
ATOM 777 O O . TYR A 1 106 ? -3.291 -2.646 11.827 1.00 12.84 104 TYR A O 1
ATOM 786 N N . LYS A 1 107 ? -3.233 -2.691 9.562 1.00 12.80 105 LYS A N 1
ATOM 787 C CA . LYS A 1 107 ? -1.877 -3.228 9.465 1.00 13.91 105 LYS A CA 1
ATOM 788 C C . LYS A 1 107 ? -0.838 -2.200 8.960 1.00 13.41 105 LYS A C 1
ATOM 789 O O . LYS A 1 107 ? 0.322 -2.218 9.389 1.00 14.19 105 LYS A O 1
ATOM 795 N N A GLU A 1 108 ? -1.268 -1.318 8.065 0.50 12.72 106 GLU A N 1
ATOM 796 N N B GLU A 1 108 ? -1.234 -1.350 8.016 0.50 12.77 106 GLU A N 1
ATOM 797 C CA A GLU A 1 108 ? -0.338 -0.496 7.291 0.50 12.32 106 GLU A CA 1
ATOM 798 C CA B GLU A 1 108 ? -0.263 -0.489 7.326 0.50 12.29 106 GLU A CA 1
ATOM 799 C C A GLU A 1 108 ? -0.499 0.997 7.523 0.50 11.65 106 GLU A C 1
ATOM 800 C C B GLU A 1 108 ? -0.481 1.006 7.542 0.50 11.67 106 GLU A C 1
ATOM 801 O O A GLU A 1 108 ? 0.357 1.787 7.120 0.50 10.67 106 GLU A O 1
ATOM 802 O O B GLU A 1 108 ? 0.357 1.812 7.133 0.50 10.69 106 GLU A O 1
ATOM 813 N N . TYR A 1 109 ? -1.608 1.362 8.162 1.00 10.68 107 TYR A N 1
ATOM 814 C CA . TYR A 1 109 ? -1.922 2.777 8.495 1.00 10.51 107 TYR A CA 1
ATOM 815 C C . TYR A 1 109 ? -1.710 3.727 7.310 1.00 10.15 107 TYR A C 1
ATOM 816 O O . TYR A 1 109 ? -2.351 3.535 6.253 1.00 9.34 107 TYR A O 1
ATOM 825 N N . GLY A 1 110 ? -0.846 4.721 7.445 1.00 9.19 108 GLY A N 1
ATOM 826 C CA . GLY A 1 110 ? -0.646 5.691 6.366 1.00 8.95 108 GLY A CA 1
ATOM 827 C C . GLY A 1 110 ? -0.352 5.069 4.995 1.00 9.18 108 GLY A C 1
ATOM 828 O O . GLY A 1 110 ? -0.798 5.590 3.980 1.00 10.62 108 GLY A O 1
ATOM 829 N N . LEU A 1 111 ? 0.368 3.945 4.961 1.00 9.72 109 LEU A N 1
ATOM 830 C CA . LEU A 1 111 ? 0.685 3.351 3.649 1.00 10.32 109 LEU A CA 1
ATOM 831 C C . LEU A 1 111 ? -0.610 2.919 2.935 1.00 10.58 109 LEU A C 1
ATOM 832 O O . LEU A 1 111 ? -0.724 2.985 1.688 1.00 12.12 109 LEU A O 1
ATOM 837 N N . ALA A 1 112 ? -1.571 2.448 3.725 1.00 10.90 110 ALA A N 1
ATOM 838 C CA . ALA A 1 112 ? -2.837 1.944 3.171 1.00 11.33 110 ALA A CA 1
ATOM 839 C C . ALA A 1 112 ? -3.669 3.039 2.511 1.00 11.00 110 ALA A C 1
ATOM 840 O O . ALA A 1 112 ? -4.442 2.751 1.569 1.00 11.81 110 ALA A O 1
ATOM 842 N N . ILE A 1 113 ? -3.551 4.268 3.009 1.00 11.30 111 ILE A N 1
ATOM 843 C CA . ILE A 1 113 ? -4.291 5.402 2.426 1.00 11.49 111 ILE A CA 1
ATOM 844 C C . ILE A 1 113 ? -3.456 6.270 1.482 1.00 11.59 111 ILE A C 1
ATOM 845 O O . ILE A 1 113 ? -3.981 7.219 0.904 1.00 11.37 111 ILE A O 1
ATOM 850 N N . ARG A 1 114 ? -2.174 5.936 1.321 1.00 12.17 112 ARG A N 1
ATOM 851 C CA . ARG A 1 114 ? -1.247 6.822 0.611 1.00 12.79 112 ARG A CA 1
ATOM 852 C C . ARG A 1 114 ? -1.715 7.113 -0.830 1.00 12.85 112 ARG A C 1
ATOM 853 O O . ARG A 1 114 ? -1.702 8.268 -1.293 1.00 13.66 112 ARG A O 1
ATOM 861 N N . GLY A 1 115 ? -2.106 6.053 -1.536 1.00 12.97 113 GLY A N 1
ATOM 862 C CA . GLY A 1 115 ? -2.594 6.184 -2.904 1.00 13.30 113 GLY A CA 1
ATOM 863 C C . GLY A 1 115 ? -3.886 6.986 -2.938 1.00 13.93 113 GLY A C 1
ATOM 864 O O . GLY A 1 115 ? -4.040 7.906 -3.734 1.00 14.93 113 GLY A O 1
ATOM 865 N N . LEU A 1 116 ? -4.814 6.648 -2.051 1.00 12.87 114 LEU A N 1
ATOM 866 C CA . LEU A 1 116 ? -6.106 7.342 -2.000 1.00 13.52 114 LEU A CA 1
ATOM 867 C C . LEU A 1 116 ? -5.952 8.844 -1.739 1.00 13.40 114 LEU A C 1
ATOM 868 O O . LEU A 1 116 ? -6.690 9.684 -2.300 1.00 14.41 114 LEU A O 1
ATOM 873 N N . VAL A 1 117 ? -4.998 9.166 -0.861 1.00 12.73 115 VAL A N 1
ATOM 874 C CA . VAL A 1 117 ? -4.674 10.541 -0.524 1.00 13.16 115 VAL A CA 1
ATOM 875 C C . VAL A 1 117 ? -4.022 11.257 -1.727 1.00 14.34 115 VAL A C 1
ATOM 876 O O . VAL A 1 117 ? -4.421 12.375 -2.064 1.00 14.52 115 VAL A O 1
ATOM 880 N N . MET A 1 118 ? -3.055 10.608 -2.375 1.00 16.08 116 MET A N 1
ATOM 881 C CA . MET A 1 118 ? -2.349 11.229 -3.505 1.00 17.14 116 MET A CA 1
ATOM 882 C C . MET A 1 118 ? -3.309 11.585 -4.643 1.00 17.93 116 MET A C 1
ATOM 883 O O . MET A 1 118 ? -3.138 12.593 -5.339 1.00 18.31 116 MET A O 1
ATOM 888 N N . PHE A 1 119 ? -4.312 10.748 -4.828 1.00 17.86 117 PHE A N 1
ATOM 889 C CA . PHE A 1 119 ? -5.258 10.941 -5.919 1.00 19.69 117 PHE A CA 1
ATOM 890 C C . PHE A 1 119 ? -6.521 11.670 -5.458 1.00 19.30 117 PHE A C 1
ATOM 891 O O . PHE A 1 119 ? -7.529 11.736 -6.180 1.00 19.72 117 PHE A O 1
ATOM 899 N N . HIS A 1 120 ? -6.434 12.229 -4.255 1.00 19.08 118 HIS A N 1
ATOM 900 C CA . HIS A 1 120 ? -7.498 13.053 -3.686 1.00 18.40 118 HIS A CA 1
ATOM 901 C C . HIS A 1 120 ? -8.881 12.392 -3.590 1.00 18.08 118 HIS A C 1
ATOM 902 O O . HIS A 1 120 ? -9.933 13.049 -3.757 1.00 18.33 118 HIS A O 1
ATOM 909 N N A LYS A 1 121 ? -8.870 11.094 -3.302 0.60 16.65 119 LYS A N 1
ATOM 910 N N B LYS A 1 121 ? -8.891 11.089 -3.327 0.40 16.98 119 LYS A N 1
ATOM 911 C CA A LYS A 1 121 ? -10.095 10.348 -3.069 0.60 16.55 119 LYS A CA 1
ATOM 912 C CA B LYS A 1 121 ? -10.143 10.398 -3.055 0.40 16.75 119 LYS A CA 1
ATOM 913 C C A LYS A 1 121 ? -10.407 10.296 -1.578 0.60 16.18 119 LYS A C 1
ATOM 914 C C B LYS A 1 121 ? -10.455 10.456 -1.570 0.40 16.29 119 LYS A C 1
ATOM 915 O O A LYS A 1 121 ? -11.510 9.923 -1.174 0.60 15.99 119 LYS A O 1
ATOM 916 O O B LYS A 1 121 ? -11.608 10.324 -1.163 0.40 16.24 119 LYS A O 1
ATOM 927 N N . VAL A 1 122 ? -9.414 10.660 -0.765 1.00 15.79 120 VAL A N 1
ATOM 928 C CA . VAL A 1 122 ? -9.550 10.680 0.700 1.00 15.15 120 VAL A CA 1
ATOM 929 C C . VAL A 1 122 ? -8.759 11.863 1.263 1.00 14.74 120 VAL A C 1
ATOM 930 O O . VAL A 1 122 ? -7.627 12.127 0.836 1.00 15.48 120 VAL A O 1
ATOM 934 N N . ASN A 1 123 ? -9.390 12.582 2.191 1.00 14.28 121 ASN A N 1
ATOM 935 C CA . ASN A 1 123 ? -8.771 13.645 2.979 1.00 13.67 121 ASN A CA 1
ATOM 936 C C . ASN A 1 123 ? -8.208 12.921 4.206 1.00 13.39 121 ASN A C 1
ATOM 937 O O . ASN A 1 123 ? -8.973 12.346 4.988 1.00 12.32 121 ASN A O 1
ATOM 942 N N . ALA A 1 124 ? -6.887 12.900 4.319 1.00 12.90 122 ALA A N 1
ATOM 943 C CA . ALA A 1 124 ? -6.209 12.112 5.371 1.00 13.58 122 ALA A CA 1
ATOM 944 C C . ALA A 1 124 ? -6.615 12.472 6.793 1.00 13.34 122 ALA A C 1
ATOM 945 O O . ALA A 1 124 ? -6.833 11.588 7.618 1.00 13.22 122 ALA A O 1
ATOM 947 N N . LEU A 1 125 ? -6.655 13.770 7.097 1.00 12.85 123 LEU A N 1
ATOM 948 C CA . LEU A 1 125 ? -7.059 14.205 8.442 1.00 13.47 123 LEU A CA 1
ATOM 949 C C . LEU A 1 125 ? -8.523 13.854 8.729 1.00 12.97 123 LEU A C 1
ATOM 950 O O . LEU A 1 125 ? -8.870 13.435 9.840 1.00 12.28 123 LEU A O 1
ATOM 955 N N . GLU A 1 126 ? -9.389 14.002 7.722 1.00 12.21 124 GLU A N 1
ATOM 956 C CA . GLU A 1 126 ? -10.806 13.667 7.898 1.00 12.21 124 GLU A CA 1
ATOM 957 C C . GLU A 1 126 ? -10.967 12.162 8.193 1.00 12.45 124 GLU A C 1
ATOM 958 O O . GLU A 1 126 ? -11.625 11.766 9.167 1.00 12.84 124 GLU A O 1
ATOM 964 N N . TYR A 1 127 ? -10.309 11.350 7.366 1.00 11.51 125 TYR A N 1
ATOM 965 C CA . TYR A 1 127 ? -10.267 9.892 7.536 1.00 11.08 125 TYR A CA 1
ATOM 966 C C . TYR A 1 127 ? -9.698 9.499 8.917 1.00 11.25 125 TYR A C 1
ATOM 967 O O . TYR A 1 127 ? -10.289 8.682 9.631 1.00 11.21 125 TYR A O 1
ATOM 976 N N . ASN A 1 128 ? -8.584 10.099 9.304 1.00 10.24 126 ASN A N 1
ATOM 977 C CA . ASN A 1 128 ? -7.974 9.779 10.602 1.00 11.20 126 ASN A CA 1
ATOM 978 C C . ASN A 1 128 ? -8.952 10.070 11.758 1.00 11.95 126 ASN A C 1
ATOM 979 O O . ASN A 1 128 ? -9.085 9.274 12.704 1.00 11.39 126 ASN A O 1
ATOM 984 N N . ARG A 1 129 ? -9.649 11.200 11.662 1.00 10.98 127 ARG A N 1
ATOM 985 C CA . ARG A 1 129 ? -10.595 11.559 12.738 1.00 11.33 127 ARG A CA 1
ATOM 986 C C . ARG A 1 129 ? -11.770 10.591 12.793 1.00 11.26 127 ARG A C 1
ATOM 987 O O . ARG A 1 129 ? -12.055 9.997 13.859 1.00 11.55 127 ARG A O 1
ATOM 995 N N . LEU A 1 130 ? -12.458 10.430 11.657 1.00 11.37 128 LEU A N 1
ATOM 996 C CA . LEU A 1 130 ? -13.709 9.660 11.640 1.00 11.10 128 LEU A CA 1
ATOM 997 C C . LEU A 1 130 ? -13.484 8.170 11.830 1.00 11.44 128 LEU A C 1
ATOM 998 O O . LEU A 1 130 ? -14.306 7.497 12.440 1.00 10.95 128 LEU A O 1
ATOM 1003 N N . VAL A 1 131 ? -12.355 7.665 11.335 1.00 11.38 129 VAL A N 1
ATOM 1004 C CA . VAL A 1 131 ? -12.117 6.234 11.287 1.00 11.85 129 VAL A CA 1
ATOM 1005 C C . VAL A 1 131 ? -11.237 5.745 12.441 1.00 12.07 129 VAL A C 1
ATOM 1006 O O . VAL A 1 131 ? -11.525 4.695 13.033 1.00 13.66 129 VAL A O 1
ATOM 1010 N N . ASP A 1 132 ? -10.178 6.503 12.730 1.00 11.59 130 ASP A N 1
ATOM 1011 C CA . ASP A 1 132 ? -9.075 6.092 13.620 1.00 11.49 130 ASP A CA 1
ATOM 1012 C C . ASP A 1 132 ? -9.211 6.677 15.040 1.00 11.89 130 ASP A C 1
ATOM 1013 O O . ASP A 1 132 ? -9.394 5.920 16.022 1.00 11.25 130 ASP A O 1
ATOM 1018 N N . ASP A 1 133 ? -9.203 8.004 15.157 1.00 10.76 131 ASP A N 1
ATOM 1019 C CA . ASP A 1 133 ? -9.343 8.651 16.471 1.00 11.72 131 ASP A CA 1
ATOM 1020 C C . ASP A 1 133 ? -10.680 8.308 17.165 1.00 11.53 131 ASP A C 1
ATOM 1021 O O . ASP A 1 133 ? -10.765 8.323 18.410 1.00 12.02 131 ASP A O 1
ATOM 1026 N N . SER A 1 134 ? -11.706 8.003 16.362 1.00 10.33 132 SER A N 1
ATOM 1027 C CA . SER A 1 134 ? -13.032 7.599 16.904 1.00 10.59 132 SER A CA 1
ATOM 1028 C C . SER A 1 134 ? -12.989 6.258 17.644 1.00 10.93 132 SER A C 1
ATOM 1029 O O . SER A 1 134 ? -13.841 5.986 18.498 1.00 11.74 132 SER A O 1
ATOM 1032 N N . LEU A 1 135 ? -12.017 5.412 17.298 1.00 11.08 133 LEU A N 1
ATOM 1033 C CA . LEU A 1 135 ? -12.001 4.027 17.782 1.00 12.66 133 LEU A CA 1
ATOM 1034 C C . LEU A 1 135 ? -11.708 3.983 19.282 1.00 12.95 133 LEU A C 1
ATOM 1035 O O . LEU A 1 135 ? -10.763 4.633 19.746 1.00 12.50 133 LEU A O 1
ATOM 1040 N N . PRO A 1 136 ? -12.536 3.252 20.060 1.00 12.76 134 PRO A N 1
ATOM 1041 C CA . PRO A 1 136 ? -12.283 3.092 21.496 1.00 12.63 134 PRO A CA 1
ATOM 1042 C C . PRO A 1 136 ? -11.170 2.045 21.711 1.00 12.06 134 PRO A C 1
ATOM 1043 O O . PRO A 1 136 ? -11.421 0.915 22.149 1.00 13.52 134 PRO A O 1
ATOM 1047 N N . LEU A 1 137 ? -9.940 2.439 21.410 1.00 11.74 135 LEU A N 1
ATOM 1048 C CA . LEU A 1 137 ? -8.791 1.516 21.473 1.00 11.48 135 LEU A CA 1
ATOM 1049 C C . LEU A 1 137 ? -8.627 0.981 22.909 1.00 11.58 135 LEU A C 1
ATOM 1050 O O . LEU A 1 137 ? -8.070 -0.100 23.103 1.00 11.33 135 LEU A O 1
ATOM 1055 N N . GLN A 1 138 ? -9.092 1.771 23.889 1.00 11.56 136 GLN A N 1
ATOM 1056 C CA . GLN A 1 138 ? -9.059 1.361 25.302 1.00 12.33 136 GLN A CA 1
ATOM 1057 C C . GLN A 1 138 ? -9.866 0.083 25.575 1.00 12.95 136 GLN A C 1
ATOM 1058 O O . GLN A 1 138 ? -9.691 -0.549 26.635 1.00 13.62 136 GLN A O 1
ATOM 1064 N N . ASP A 1 139 ? -10.762 -0.280 24.654 1.00 12.89 137 ASP A N 1
ATOM 1065 C CA . ASP A 1 139 ? -11.536 -1.549 24.792 1.00 14.35 137 ASP A CA 1
ATOM 1066 C C . ASP A 1 139 ? -10.682 -2.802 24.501 1.00 14.92 137 ASP A C 1
ATOM 1067 O O . ASP A 1 139 ? -11.090 -3.932 24.788 1.00 16.62 137 ASP A O 1
ATOM 1072 N N . ILE A 1 140 ? -9.516 -2.591 23.904 1.00 13.96 138 ILE A N 1
ATOM 1073 C CA . ILE A 1 140 ? -8.631 -3.684 23.502 1.00 14.61 138 ILE A CA 1
ATOM 1074 C C . ILE A 1 140 ? -7.245 -3.562 24.145 1.00 14.51 138 ILE A C 1
ATOM 1075 O O . ILE A 1 140 ? -6.731 -4.533 24.737 1.00 15.00 138 ILE A O 1
ATOM 1080 N N . LEU A 1 141 ? -6.646 -2.374 24.042 1.00 13.77 139 LEU A N 1
ATOM 1081 C CA . LEU A 1 141 ? -5.332 -2.115 24.591 1.00 14.55 139 LEU A CA 1
ATOM 1082 C C . LEU A 1 141 ? -5.423 -1.795 26.079 1.00 14.68 139 LEU A C 1
ATOM 1083 O O . LEU A 1 141 ? -6.078 -0.848 26.482 1.00 15.04 139 LEU A O 1
ATOM 1088 N N A LYS A 1 142 ? -4.753 -2.610 26.880 0.50 14.79 140 LYS A N 1
ATOM 1089 N N B LYS A 1 142 ? -4.734 -2.606 26.871 0.50 14.83 140 LYS A N 1
ATOM 1090 C CA A LYS A 1 142 ? -4.742 -2.463 28.333 0.50 15.53 140 LYS A CA 1
ATOM 1091 C CA B LYS A 1 142 ? -4.735 -2.513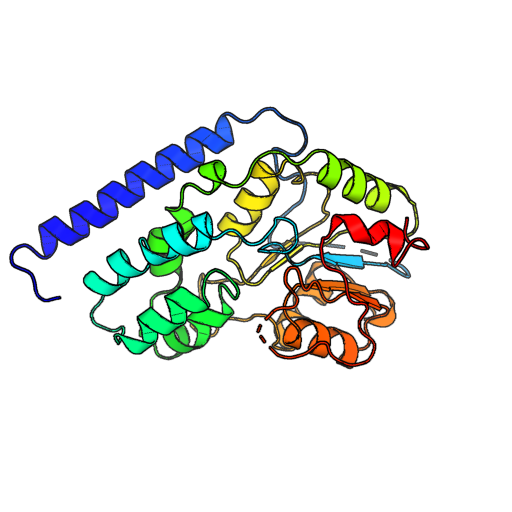 28.330 0.50 15.64 140 LYS A CA 1
ATOM 1092 C C A LYS A 1 142 ? -3.281 -2.499 28.809 0.50 15.43 140 LYS A C 1
ATOM 1093 C C B LYS A 1 142 ? -3.278 -2.535 28.818 0.50 15.46 140 LYS A C 1
ATOM 1094 O O A LYS A 1 142 ? -2.393 -2.931 28.049 0.50 15.56 140 LYS A O 1
ATOM 1095 O O B LYS A 1 142 ? -2.389 -2.997 28.077 0.50 15.61 140 LYS A O 1
ATOM 1106 N N . PRO A 1 143 ? -3.009 -2.020 30.038 1.00 15.27 141 PRO A N 1
ATOM 1107 C CA . PRO A 1 143 ? -1.627 -2.038 30.540 1.00 14.83 141 PRO A CA 1
ATOM 1108 C C . PRO A 1 143 ? -1.012 -3.431 30.454 1.00 15.02 141 PRO A C 1
ATOM 1109 O O . PRO A 1 143 ? -1.644 -4.413 30.836 1.00 15.42 141 PRO A O 1
ATOM 1113 N N . ASP A 1 144 ? 0.181 -3.511 29.872 1.00 15.34 142 ASP A N 1
ATOM 1114 C CA . ASP A 1 144 ? 0.872 -4.792 29.683 1.00 14.88 142 ASP A CA 1
ATOM 1115 C C . ASP A 1 144 ? 2.153 -4.770 30.531 1.00 14.01 142 ASP A C 1
ATOM 1116 O O . ASP A 1 144 ? 3.189 -4.185 30.140 1.00 13.04 142 ASP A O 1
ATOM 1121 N N . ILE A 1 145 ? 2.088 -5.392 31.701 1.00 13.50 143 ILE A N 1
ATOM 1122 C CA . ILE A 1 145 ? 3.222 -5.316 32.619 1.00 13.98 143 ILE A CA 1
ATOM 1123 C C . ILE A 1 145 ? 4.432 -6.105 32.131 1.00 13.34 143 ILE A C 1
ATOM 1124 O O . ILE A 1 145 ? 5.533 -5.581 32.187 1.00 12.85 143 ILE A O 1
ATOM 1129 N N . PRO A 1 146 ? 4.231 -7.351 31.655 1.00 13.60 144 PRO A N 1
ATOM 1130 C CA . PRO A 1 146 ? 5.396 -8.055 31.065 1.00 13.22 144 PRO A CA 1
ATOM 1131 C C . PRO A 1 146 ? 6.091 -7.245 29.978 1.00 13.22 144 PRO A C 1
ATOM 1132 O O . PRO A 1 146 ? 7.310 -7.224 29.946 1.00 13.20 144 PRO A O 1
ATOM 1136 N N . LEU A 1 147 ? 5.314 -6.574 29.122 1.00 12.11 145 LEU A N 1
ATOM 1137 C CA . LEU A 1 147 ? 5.893 -5.745 28.066 1.00 11.61 145 LEU A CA 1
ATOM 1138 C C . LEU A 1 147 ? 6.694 -4.607 28.656 1.00 12.03 145 LEU A C 1
ATOM 1139 O O . LEU A 1 147 ? 7.843 -4.357 28.251 1.00 10.72 145 LEU A O 1
ATOM 1144 N N . ARG A 1 148 ? 6.080 -3.920 29.631 1.00 10.90 146 ARG A N 1
ATOM 1145 C CA . ARG A 1 148 ? 6.750 -2.820 30.297 1.00 11.47 146 ARG A CA 1
ATOM 1146 C C . ARG A 1 148 ? 8.098 -3.261 30.901 1.00 11.31 146 ARG A C 1
ATOM 1147 O O . ARG A 1 148 ? 9.122 -2.563 30.775 1.00 11.54 146 ARG A O 1
ATOM 1155 N N . ASN A 1 149 ? 8.081 -4.427 31.541 1.00 12.08 147 ASN A N 1
ATOM 1156 C CA . ASN A 1 149 ? 9.262 -4.946 32.215 1.00 12.86 147 ASN A CA 1
ATOM 1157 C C . ASN A 1 149 ? 10.349 -5.320 31.208 1.00 12.53 147 ASN A C 1
ATOM 1158 O O . ASN A 1 149 ? 11.525 -5.078 31.457 1.00 13.11 147 ASN A O 1
ATOM 1163 N N . MET A 1 150 ? 9.934 -5.889 30.071 1.00 12.18 148 MET A N 1
ATOM 1164 C CA . MET A 1 150 ? 10.894 -6.227 28.996 1.00 12.03 148 MET A CA 1
ATOM 1165 C C . MET A 1 150 ? 11.526 -4.951 28.405 1.00 11.31 148 MET A C 1
ATOM 1166 O O . MET A 1 150 ? 12.746 -4.860 28.220 1.00 11.11 148 MET A O 1
ATOM 1171 N N . LEU A 1 151 ? 10.703 -3.948 28.132 1.00 10.22 149 LEU A N 1
ATOM 1172 C CA . LEU A 1 151 ? 11.220 -2.700 27.537 1.00 10.34 149 LEU A CA 1
ATOM 1173 C C . LEU A 1 151 ? 12.117 -1.944 28.522 1.00 9.74 149 LEU A C 1
ATOM 1174 O O . LEU A 1 151 ? 13.148 -1.404 28.140 1.00 9.66 149 LEU A O 1
ATOM 1179 N N . LEU A 1 152 ? 11.717 -1.916 29.800 1.00 10.84 150 LEU A N 1
ATOM 1180 C CA . LEU A 1 152 ? 12.566 -1.335 30.850 1.00 10.92 150 LEU A CA 1
ATOM 1181 C C . LEU A 1 152 ? 13.921 -2.062 30.962 1.00 11.13 150 LEU A C 1
ATOM 1182 O O . LEU A 1 152 ? 14.960 -1.434 31.136 1.00 12.49 150 LEU A O 1
ATOM 1187 N N . ARG A 1 153 ? 13.880 -3.385 30.882 1.00 11.14 151 ARG A N 1
ATOM 1188 C CA . ARG A 1 153 ? 15.095 -4.175 30.891 1.00 11.87 151 ARG A CA 1
ATOM 1189 C C . ARG A 1 153 ? 16.046 -3.724 29.770 1.00 11.96 151 ARG A C 1
ATOM 1190 O O . ARG A 1 153 ? 17.225 -3.468 30.002 1.00 12.16 151 ARG A O 1
ATOM 1198 N N . LEU A 1 154 ? 15.509 -3.606 28.553 1.00 11.46 152 LEU A N 1
ATOM 1199 C CA . LEU A 1 154 ? 16.286 -3.094 27.435 1.00 11.07 152 LEU A CA 1
ATOM 1200 C C . LEU A 1 154 ? 16.815 -1.692 27.714 1.00 12.15 152 LEU A C 1
ATOM 1201 O O . LEU A 1 154 ? 17.996 -1.418 27.504 1.00 11.47 152 LEU A O 1
ATOM 1206 N N . ARG A 1 155 ? 15.946 -0.823 28.232 1.00 12.17 153 ARG A N 1
ATOM 1207 C CA . ARG A 1 155 ? 16.312 0.592 28.449 1.00 14.58 153 ARG A CA 1
ATOM 1208 C C . ARG A 1 155 ? 17.497 0.741 29.396 1.00 14.21 153 ARG A C 1
ATOM 1209 O O . ARG A 1 155 ? 18.354 1.625 29.231 1.00 15.28 153 ARG A O 1
ATOM 1217 N N . GLN A 1 156 ? 17.520 -0.115 30.412 1.00 14.50 154 GLN A N 1
ATOM 1218 C CA . GLN A 1 156 ? 18.488 0.014 31.510 1.00 14.61 154 GLN A CA 1
ATOM 1219 C C . GLN A 1 156 ? 19.761 -0.830 31.333 1.00 15.08 154 GLN A C 1
ATOM 1220 O O . GLN A 1 156 ? 20.703 -0.750 32.146 1.00 15.16 154 GLN A O 1
ATOM 1226 N N . SER A 1 157 ? 19.832 -1.602 30.252 1.00 13.99 155 SER A N 1
ATOM 1227 C CA . SER A 1 157 ? 20.902 -2.578 30.121 1.00 15.10 155 SER A CA 1
ATOM 1228 C C . SER A 1 157 ? 22.269 -1.955 29.799 1.00 14.71 155 SER A C 1
ATOM 1229 O O . SER A 1 157 ? 23.296 -2.638 29.902 1.00 16.33 155 SER A O 1
ATOM 1232 N N . GLY A 1 158 ? 22.282 -0.695 29.366 1.00 14.91 156 GLY A N 1
ATOM 1233 C CA . GLY A 1 158 ? 23.524 0.007 29.022 1.00 15.68 156 GLY A CA 1
ATOM 1234 C C . GLY A 1 158 ? 24.038 -0.253 27.615 1.00 16.83 156 GLY A C 1
ATOM 1235 O O . GLY A 1 158 ? 25.142 0.179 27.254 1.00 16.93 156 GLY A O 1
ATOM 1236 N N . LYS A 1 159 ? 23.232 -0.934 26.803 1.00 16.18 157 LYS A N 1
ATOM 1237 C CA . LYS A 1 159 ? 23.670 -1.337 25.461 1.00 16.61 157 LYS A CA 1
ATOM 1238 C C . LY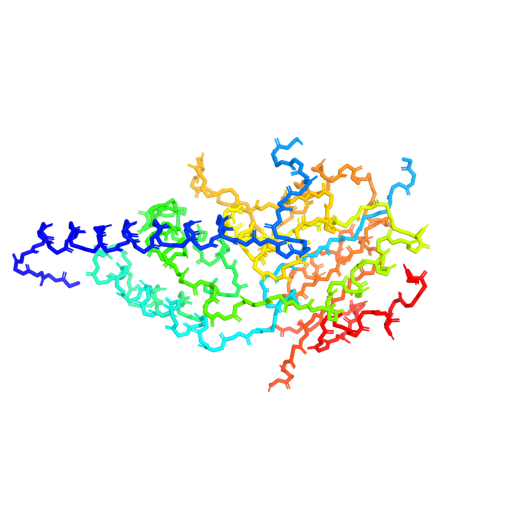S A 1 159 ? 23.052 -0.496 24.342 1.00 16.37 157 LYS A C 1
ATOM 1239 O O . LYS A 1 159 ? 23.582 -0.455 23.228 1.00 16.76 157 LYS A O 1
ATOM 1245 N N . ILE A 1 160 ? 21.927 0.144 24.647 1.00 15.84 158 ILE A N 1
ATOM 1246 C CA . ILE A 1 160 ? 21.163 0.910 23.692 1.00 15.98 158 ILE A CA 1
ATOM 1247 C C . ILE A 1 160 ? 20.963 2.315 24.252 1.00 15.53 158 ILE A C 1
ATOM 1248 O O . IL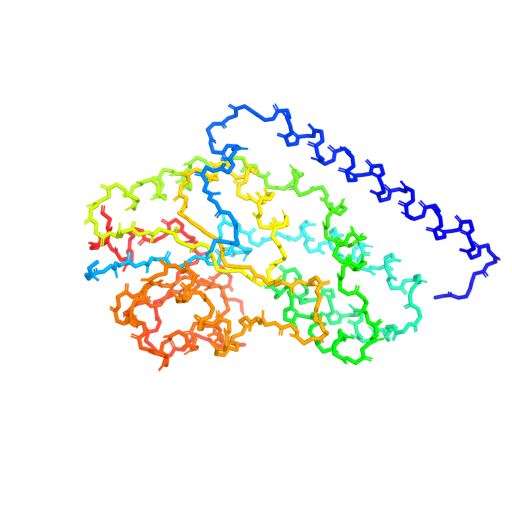E A 1 160 ? 20.542 2.481 25.401 1.00 16.04 158 ILE A O 1
ATOM 1253 N N . ASP A 1 161 ? 21.212 3.320 23.427 1.00 15.25 159 ASP A N 1
ATOM 1254 C CA . ASP A 1 161 ? 21.063 4.705 23.855 1.00 15.47 159 ASP A CA 1
ATOM 1255 C C . ASP A 1 161 ? 19.638 5.258 23.807 1.00 14.93 159 ASP A C 1
ATOM 1256 O O . ASP A 1 161 ? 19.217 6.041 24.676 1.00 15.67 159 ASP A O 1
ATOM 1261 N N . LYS A 1 162 ? 18.891 4.880 22.767 1.00 14.28 160 LYS A N 1
ATOM 1262 C CA . LYS A 1 162 ? 17.515 5.375 22.619 1.00 12.95 160 LYS A CA 1
ATOM 1263 C C . LYS A 1 162 ? 16.624 4.258 22.116 1.00 13.13 160 LYS A C 1
ATOM 1264 O O . LYS A 1 162 ? 17.045 3.479 21.260 1.00 13.45 160 LYS A O 1
ATOM 1270 N N A LEU A 1 163 ? 15.430 4.166 22.700 0.50 12.81 161 LEU A N 1
ATOM 1271 N N B LEU A 1 163 ? 15.409 4.200 22.660 0.50 12.79 161 LEU A N 1
ATOM 1272 C CA A LEU A 1 163 ? 14.334 3.381 22.136 0.50 11.75 161 LEU A CA 1
ATOM 1273 C CA B LEU A 1 163 ? 14.333 3.359 22.131 0.50 11.73 161 LEU A CA 1
ATOM 1274 C C A LEU A 1 163 ? 13.490 4.401 21.390 0.50 11.69 161 LEU A C 1
ATOM 1275 C C B LEU A 1 163 ? 13.385 4.321 21.423 0.50 11.66 161 LEU A C 1
ATOM 1276 O O A LEU A 1 163 ? 13.090 5.418 21.963 0.50 12.14 161 LEU A O 1
ATOM 1277 O O B LEU A 1 163 ? 12.802 5.206 22.059 0.50 11.82 161 LEU A O 1
ATOM 1286 N N . TRP A 1 164 ? 13.234 4.141 20.116 1.00 11.83 162 TRP A N 1
ATOM 1287 C CA . TRP A 1 164 ? 12.589 5.127 19.256 1.00 11.90 162 TRP A CA 1
ATOM 1288 C C . TRP A 1 164 ? 11.410 4.501 18.537 1.00 11.05 162 TRP A C 1
ATOM 1289 O O . TRP A 1 164 ? 11.564 3.451 17.921 1.00 12.74 162 TRP A O 1
ATOM 1300 N N . LEU A 1 165 ? 10.250 5.128 18.618 1.00 10.42 163 LEU A N 1
ATOM 1301 C CA . LEU A 1 165 ? 9.054 4.603 17.939 1.00 9.52 163 LEU A CA 1
ATOM 1302 C C . LEU A 1 165 ? 9.082 4.979 16.468 1.00 9.69 163 LEU A C 1
ATOM 1303 O O . LEU A 1 165 ? 9.413 6.097 16.124 1.00 11.35 163 LEU A O 1
ATOM 1308 N N . PHE A 1 166 ? 8.713 4.049 15.596 1.00 8.14 164 PHE A N 1
ATOM 1309 C CA . PHE A 1 166 ? 8.772 4.299 14.144 1.00 8.58 164 PHE A CA 1
ATOM 1310 C C . PHE A 1 166 ? 7.530 3.650 13.519 1.00 9.22 164 PHE A C 1
ATOM 1311 O O . PHE A 1 166 ? 7.472 2.422 13.320 1.00 9.41 164 PHE A O 1
ATOM 1319 N N . THR A 1 167 ? 6.537 4.490 13.238 1.00 8.35 165 THR A N 1
ATOM 1320 C CA . THR A 1 167 ? 5.171 4.023 12.927 1.00 9.26 165 THR A CA 1
ATOM 1321 C C . THR A 1 167 ? 4.571 4.681 11.684 1.00 8.09 165 THR A C 1
ATOM 1322 O O . THR A 1 167 ? 4.829 5.856 11.406 1.00 10.11 165 THR A O 1
ATOM 1326 N N . ASN A 1 168 ? 3.737 3.931 10.960 1.00 9.09 166 ASN A N 1
ATOM 1327 C CA . ASN A 1 168 ? 2.976 4.497 9.841 1.00 8.23 166 ASN A CA 1
ATOM 1328 C C . ASN A 1 168 ? 1.643 5.151 10.274 1.00 8.53 166 ASN A C 1
ATOM 1329 O O . ASN A 1 168 ? 0.913 5.699 9.431 1.00 9.36 166 ASN A O 1
ATOM 1334 N N . ALA A 1 169 ? 1.317 5.061 11.577 1.00 8.37 167 ALA A N 1
ATOM 1335 C CA . ALA A 1 169 ? 0.110 5.729 12.096 1.00 8.96 167 ALA A CA 1
ATOM 1336 C C . ALA A 1 169 ? 0.389 7.198 12.301 1.00 8.81 167 ALA A C 1
ATOM 1337 O O . ALA A 1 169 ? 1.535 7.615 12.334 1.00 9.67 167 ALA A O 1
ATOM 1339 N N . TYR A 1 170 ? -0.687 7.989 12.409 1.00 9.30 168 TYR A N 1
ATOM 1340 C CA . TYR A 1 170 ? -0.541 9.380 12.783 1.00 10.12 168 TYR A CA 1
ATOM 1341 C C . TYR A 1 170 ? -0.203 9.457 14.293 1.00 11.05 168 TYR A C 1
ATOM 1342 O O . TYR A 1 170 ? -0.388 8.479 15.038 1.00 10.38 168 TYR A O 1
ATOM 1351 N N . LYS A 1 171 ? 0.289 10.612 14.742 1.00 11.47 169 LYS A N 1
ATOM 1352 C CA . LYS A 1 171 ? 0.862 10.697 16.085 1.00 12.02 169 LYS A CA 1
ATOM 1353 C C . LYS A 1 171 ? -0.131 10.427 17.205 1.00 12.40 169 LYS A C 1
ATOM 1354 O O . LYS A 1 171 ? 0.236 9.810 18.207 1.00 12.60 169 LYS A O 1
ATOM 1360 N N . ASN A 1 172 ? -1.356 10.900 17.062 1.00 12.38 170 ASN A N 1
ATOM 1361 C CA . ASN A 1 172 ? -2.310 10.679 18.155 1.00 12.77 170 ASN A CA 1
ATOM 1362 C C . ASN A 1 172 ? -2.687 9.221 18.349 1.00 11.70 170 ASN A C 1
ATOM 1363 O O . ASN A 1 172 ? -2.727 8.756 19.481 1.00 10.70 170 ASN A O 1
ATOM 1368 N N . HIS A 1 173 ? -2.844 8.481 17.241 1.00 11.05 171 HIS A N 1
ATOM 1369 C CA . HIS A 1 173 ? -3.026 7.022 17.331 1.00 10.10 171 HIS A CA 1
ATOM 1370 C C . HIS A 1 173 ? -1.837 6.394 18.084 1.00 10.32 171 HIS A C 1
ATOM 1371 O O . HIS A 1 173 ? -2.010 5.651 19.055 1.00 10.18 171 HIS A O 1
ATOM 1378 N N . ALA A 1 174 ? -0.621 6.741 17.653 1.00 9.62 172 ALA A N 1
ATOM 1379 C CA . ALA A 1 174 ? 0.591 6.185 18.263 1.00 10.73 172 ALA A CA 1
ATOM 1380 C C . ALA A 1 174 ? 0.632 6.503 19.772 1.00 10.61 172 ALA A C 1
ATOM 1381 O O . ALA A 1 174 ? 0.837 5.600 20.582 1.00 10.53 172 ALA A O 1
ATOM 1383 N N . ILE A 1 175 ? 0.390 7.771 20.126 1.00 11.01 173 ILE A N 1
ATOM 1384 C CA . ILE A 1 175 ? 0.426 8.223 21.526 1.00 11.08 173 ILE A CA 1
ATOM 1385 C C . ILE A 1 175 ? -0.606 7.463 22.347 1.00 11.08 173 ILE A 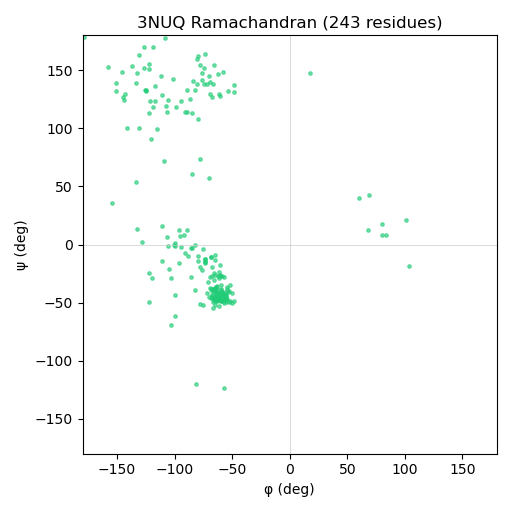C 1
ATOM 1386 O O . ILE A 1 175 ? -0.297 6.976 23.441 1.00 10.53 173 ILE A O 1
ATOM 1391 N N . ARG A 1 176 ? -1.830 7.365 21.836 1.00 10.94 174 ARG A N 1
ATOM 1392 C CA . ARG A 1 176 ? -2.861 6.582 22.551 1.00 10.67 174 ARG A CA 1
ATOM 1393 C C . ARG A 1 176 ? -2.417 5.150 22.834 1.00 10.75 174 ARG A C 1
ATOM 1394 O O . ARG A 1 176 ? -2.570 4.643 23.951 1.00 11.16 174 ARG A O 1
ATOM 1402 N N . CYS A 1 177 ? -1.848 4.485 21.835 1.00 10.47 175 CYS A N 1
ATOM 1403 C CA . CYS A 1 177 ? -1.386 3.109 22.046 1.00 10.42 175 CYS A CA 1
ATOM 1404 C C . CYS A 1 177 ? -0.382 3.052 23.218 1.00 10.47 175 CYS A C 1
ATOM 1405 O O . CYS A 1 177 ? -0.481 2.174 24.084 1.00 11.48 175 CYS A O 1
ATOM 1408 N N . LEU A 1 178 ? 0.599 3.954 23.211 1.00 9.71 176 LEU A N 1
ATOM 1409 C CA . LEU A 1 178 ? 1.665 3.939 24.249 1.00 10.25 176 LEU A CA 1
ATOM 1410 C C . LEU A 1 178 ? 1.050 4.132 25.634 1.00 10.59 176 LEU A C 1
ATOM 1411 O O . LEU A 1 178 ? 1.402 3.431 26.594 1.00 11.60 176 LEU A O 1
ATOM 1416 N N . ARG A 1 179 ? 0.142 5.097 25.739 1.00 10.21 177 ARG A N 1
ATOM 1417 C CA . ARG A 1 179 ? -0.439 5.421 27.052 1.00 9.67 177 ARG A CA 1
ATOM 1418 C C . ARG A 1 179 ? -1.317 4.287 27.569 1.00 10.53 177 ARG A C 1
ATOM 1419 O O . ARG A 1 179 ? -1.225 3.910 28.743 1.00 9.36 177 ARG A O 1
ATOM 1427 N N . LEU A 1 180 ? -2.144 3.727 26.677 1.00 9.54 178 LEU A N 1
ATOM 1428 C CA . LEU A 1 180 ? -3.045 2.637 27.060 1.00 10.70 178 LEU A CA 1
ATOM 1429 C C . LEU A 1 180 ? -2.265 1.389 27.478 1.00 11.11 178 LEU A C 1
ATOM 1430 O O . LEU A 1 180 ? -2.662 0.676 28.404 1.00 12.53 178 LEU A O 1
ATOM 1435 N N . LEU A 1 181 ? -1.149 1.129 26.810 1.00 10.24 179 LEU A N 1
ATOM 1436 C CA . LEU A 1 181 ? -0.337 -0.062 27.133 1.00 10.50 179 LEU A CA 1
ATOM 1437 C C . LEU A 1 181 ? 0.539 0.173 28.369 1.00 10.47 179 LEU A C 1
ATOM 1438 O O . LEU A 1 181 ? 1.203 -0.745 28.848 1.00 11.52 179 LEU A O 1
ATOM 1443 N N . GLY A 1 182 ? 0.602 1.426 28.825 1.00 10.56 180 GLY A N 1
ATOM 1444 C CA . GLY A 1 182 ? 1.443 1.771 29.981 1.00 11.47 180 GLY A CA 1
ATOM 1445 C C . GLY A 1 182 ? 2.933 1.683 29.713 1.00 11.44 180 GLY A C 1
ATOM 1446 O O . GLY A 1 182 ? 3.685 1.186 30.567 1.00 12.17 180 GLY A O 1
ATOM 1447 N N . ILE A 1 183 ? 3.357 2.180 28.542 1.00 11.01 181 ILE A N 1
ATOM 1448 C CA . ILE A 1 183 ? 4.757 2.148 28.121 1.00 10.47 181 ILE A CA 1
ATOM 1449 C C . ILE A 1 183 ? 5.227 3.509 27.576 1.00 11.59 181 ILE A C 1
ATOM 1450 O O . ILE A 1 183 ? 6.294 3.576 26.972 1.00 11.06 181 ILE A O 1
ATOM 1455 N N . ALA A 1 184 ? 4.444 4.570 27.809 1.00 11.95 182 ALA A N 1
ATOM 1456 C CA . ALA A 1 184 ? 4.729 5.901 27.230 1.00 12.47 182 ALA A CA 1
ATOM 1457 C C . ALA A 1 184 ? 5.985 6.605 27.750 1.00 13.70 182 ALA A C 1
ATOM 1458 O O . ALA A 1 184 ? 6.506 7.534 27.093 1.00 14.34 182 ALA A O 1
ATOM 1460 N N . ASP A 1 185 ? 6.460 6.175 28.918 1.00 13.03 183 ASP A N 1
ATOM 1461 C CA . ASP A 1 185 ? 7.689 6.711 29.520 1.00 14.66 183 ASP A CA 1
ATOM 1462 C C . ASP A 1 185 ? 8.938 5.876 29.217 1.00 14.86 183 ASP A C 1
ATOM 1463 O O . ASP A 1 185 ? 10.030 6.169 29.745 1.00 15.71 183 ASP A O 1
ATOM 1468 N N . LEU A 1 186 ? 8.803 4.870 28.348 1.00 13.96 184 LEU A N 1
ATOM 1469 C CA . LEU A 1 186 ? 9.936 3.980 28.022 1.00 13.69 184 LEU A CA 1
ATOM 1470 C C . LEU A 1 186 ? 10.659 4.285 26.692 1.00 14.20 184 LEU A C 1
ATOM 1471 O O . LEU A 1 186 ? 11.580 3.567 26.305 1.00 14.97 184 LEU A O 1
ATOM 1476 N N . PHE A 1 187 ? 10.199 5.306 25.975 1.00 12.84 185 PHE A N 1
ATOM 1477 C CA . PHE A 1 187 ? 10.776 5.649 24.683 1.00 12.47 185 PHE A CA 1
ATOM 1478 C C . PHE A 1 187 ? 11.281 7.075 24.693 1.00 12.99 185 PHE A C 1
ATOM 1479 O O . PHE A 1 187 ? 10.779 7.917 25.441 1.00 14.63 185 PHE A O 1
ATOM 1487 N N . ASP A 1 188 ? 12.247 7.338 23.825 1.00 14.02 186 ASP A N 1
ATOM 1488 C CA . ASP A 1 188 ? 12.896 8.642 23.770 1.00 14.38 186 ASP A CA 1
ATOM 1489 C C . ASP A 1 188 ? 12.300 9.561 22.707 1.00 13.79 186 ASP A C 1
ATOM 1490 O O . ASP A 1 188 ? 12.576 10.766 22.703 1.00 14.06 186 ASP A O 1
ATOM 1495 N N . GLY A 1 189 ? 11.535 8.987 21.778 1.00 12.56 187 GLY A N 1
ATOM 1496 C CA . GLY A 1 189 ? 10.935 9.804 20.739 1.00 11.49 187 GLY A CA 1
ATOM 1497 C C . GLY A 1 189 ? 10.081 8.984 19.808 1.00 11.16 187 GLY A C 1
ATOM 1498 O O . GLY A 1 189 ? 9.996 7.763 19.954 1.00 10.81 187 GLY A O 1
ATOM 1499 N N . LEU A 1 190 ? 9.471 9.682 18.843 1.00 11.63 188 LEU A N 1
ATOM 1500 C CA . LEU A 1 190 ? 8.465 9.086 17.960 1.00 11.00 188 LEU A CA 1
ATOM 1501 C C . LEU A 1 190 ? 8.609 9.666 16.566 1.00 11.54 188 LEU A C 1
ATOM 1502 O O . LEU A 1 190 ? 8.591 10.903 16.401 1.00 12.94 188 LEU A O 1
ATOM 1507 N N . THR A 1 191 ? 8.778 8.771 15.592 1.00 10.44 189 THR A N 1
ATOM 1508 C CA . THR A 1 191 ? 8.653 9.108 14.172 1.00 10.26 189 THR A CA 1
ATOM 1509 C C . THR A 1 191 ? 7.358 8.497 13.648 1.00 10.48 189 THR A C 1
ATOM 1510 O O . THR A 1 191 ? 7.169 7.282 13.696 1.00 10.02 189 THR A O 1
ATOM 1514 N N . TYR A 1 192 ? 6.466 9.362 13.170 1.00 9.32 190 TYR A N 1
ATOM 1515 C CA . TYR A 1 192 ? 5.121 8.933 12.764 1.00 9.53 190 TYR A CA 1
ATOM 1516 C C . TYR A 1 192 ? 4.851 9.385 11.347 1.00 9.52 190 TYR A C 1
ATOM 1517 O O . TYR A 1 192 ? 5.609 10.208 10.786 1.00 10.21 190 TYR A O 1
ATOM 1526 N N . CYS A 1 193 ? 3.764 8.889 10.786 1.00 9.23 191 CYS A N 1
ATOM 1527 C CA . CYS A 1 193 ? 3.361 9.327 9.437 1.00 10.20 191 CYS A CA 1
ATOM 1528 C C . CYS A 1 193 ? 2.547 10.614 9.533 1.00 10.28 191 CYS A C 1
ATOM 1529 O O . CYS A 1 193 ? 1.446 10.613 10.080 1.00 11.78 191 CYS A O 1
ATOM 1532 N N . ASP A 1 194 ? 3.093 11.715 9.021 1.00 11.37 192 ASP A N 1
ATOM 1533 C CA . ASP A 1 194 ? 2.387 12.989 9.137 1.00 12.11 192 ASP A CA 1
ATOM 1534 C C . ASP A 1 194 ? 1.282 13.082 8.076 1.00 12.29 192 ASP A C 1
ATOM 1535 O O . ASP A 1 194 ? 1.566 13.247 6.885 1.00 12.65 192 ASP A O 1
ATOM 1540 N N . TYR A 1 195 ? 0.033 12.978 8.529 1.00 12.82 193 TYR A N 1
ATOM 154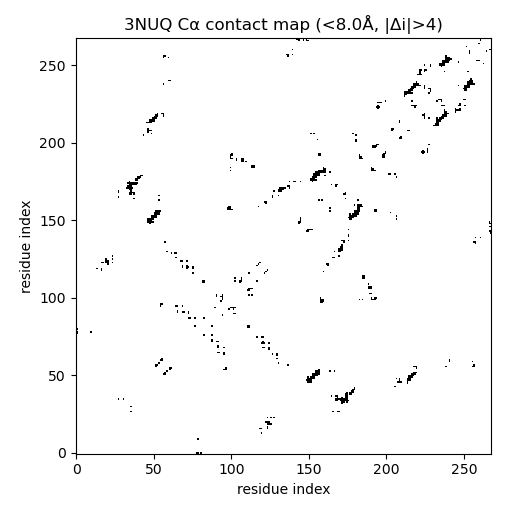1 C CA . TYR A 1 195 ? -1.144 13.028 7.642 1.00 14.46 193 TYR A CA 1
ATOM 1542 C C . TYR A 1 195 ? -1.589 14.480 7.345 1.00 16.66 193 TYR A C 1
ATOM 1543 O O . TYR A 1 195 ? -2.520 14.676 6.547 1.00 17.51 193 TYR A O 1
ATOM 1552 N N . SER A 1 196 ? -0.927 15.472 7.945 1.00 17.81 194 SER A N 1
ATOM 1553 C CA A SER A 1 196 ? -1.522 16.818 8.151 0.70 19.27 194 SER A CA 1
ATOM 1554 C CA B SER A 1 196 ? -1.525 16.813 8.150 0.30 19.93 194 SER A CA 1
ATOM 1555 C C . SER A 1 196 ? -1.536 17.836 7.014 1.00 21.20 194 SER A C 1
ATOM 1556 O O . SER A 1 196 ? -2.514 18.625 6.899 1.00 21.94 194 SER A O 1
ATOM 1561 N N . ARG A 1 197 ? -0.469 17.883 6.207 1.00 22.25 195 ARG A N 1
ATOM 1562 C CA . ARG A 1 197 ? -0.299 18.991 5.236 1.00 24.07 195 ARG A CA 1
ATOM 1563 C C . ARG A 1 197 ? 0.557 18.638 4.002 1.00 23.91 195 ARG A C 1
ATOM 1564 O O . ARG A 1 197 ? 1.346 19.456 3.472 1.00 25.17 195 ARG A O 1
ATOM 1572 N N . THR A 1 198 ? 0.402 17.400 3.569 1.00 22.29 196 THR A N 1
ATOM 1573 C CA . THR A 1 198 ? 0.870 16.992 2.270 1.00 21.78 196 THR A CA 1
ATOM 1574 C C . THR A 1 198 ? -0.115 15.961 1.754 1.00 20.88 196 THR A C 1
ATOM 1575 O O . THR A 1 198 ? -0.699 15.213 2.553 1.00 21.70 196 THR A O 1
ATOM 1579 N N . ASP A 1 199 ? -0.305 15.909 0.439 1.00 19.70 197 ASP A N 1
ATOM 1580 C CA . ASP A 1 199 ? -1.049 14.805 -0.156 1.00 19.20 197 ASP A CA 1
ATOM 1581 C C . ASP A 1 199 ? -0.136 13.650 -0.587 1.00 18.75 197 ASP A C 1
ATOM 1582 O O . ASP A 1 199 ? -0.586 12.705 -1.231 1.00 19.00 197 ASP A O 1
ATOM 1587 N N . THR A 1 200 ? 1.136 13.740 -0.217 1.00 18.30 198 THR A N 1
ATOM 1588 C CA . THR A 1 200 ? 2.110 12.680 -0.509 1.00 17.58 198 THR A CA 1
ATOM 1589 C C . THR A 1 200 ? 2.700 12.152 0.800 1.00 16.66 198 THR A C 1
ATOM 1590 O O . THR A 1 200 ? 3.721 12.670 1.300 1.00 17.43 198 THR A O 1
ATOM 1594 N N . LEU A 1 201 ? 2.052 11.125 1.349 1.00 14.84 199 LEU A N 1
ATOM 1595 C CA . LEU A 1 201 ? 2.424 10.637 2.684 1.00 14.04 199 LEU A CA 1
ATOM 1596 C C . LEU A 1 201 ? 3.782 9.968 2.668 1.00 13.68 199 LEU A C 1
ATOM 1597 O O . LEU A 1 201 ? 4.085 9.238 1.728 1.00 15.11 199 LEU A O 1
ATOM 1602 N N . VAL A 1 202 ? 4.584 10.212 3.705 1.00 11.94 200 VAL A N 1
ATOM 1603 C CA . VAL A 1 202 ? 5.888 9.533 3.841 1.00 12.40 200 VAL A CA 1
ATOM 1604 C C . VAL A 1 202 ? 5.680 8.380 4.814 1.00 12.01 200 VAL A C 1
ATOM 1605 O O . VAL A 1 202 ? 5.292 8.607 5.963 1.00 11.48 200 VAL A O 1
ATOM 1609 N N . CYS A 1 203 ? 5.892 7.152 4.335 1.00 11.98 201 CYS A N 1
ATOM 1610 C CA A CYS A 1 203 ? 5.700 6.015 5.208 0.70 12.10 201 CYS A CA 1
ATOM 1611 C CA B CYS A 1 203 ? 5.526 5.919 5.056 0.30 11.07 201 CYS A CA 1
ATOM 1612 C C . CYS A 1 203 ? 6.550 4.819 4.831 1.00 11.39 201 CYS A C 1
ATOM 1613 O O . CYS A 1 203 ? 7.098 4.718 3.723 1.00 11.73 201 CYS A O 1
ATOM 1618 N N . LYS A 1 204 ? 6.705 3.937 5.814 1.00 10.34 202 LYS A N 1
ATOM 1619 C CA . LYS A 1 204 ? 7.422 2.671 5.583 1.00 9.95 202 LYS A CA 1
ATOM 1620 C C . LYS A 1 204 ? 6.613 1.883 4.522 1.00 9.79 202 LYS A C 1
ATOM 1621 O O . LYS A 1 204 ? 5.384 1.968 4.513 1.00 10.57 202 LYS A O 1
ATOM 1627 N N . PRO A 1 205 ? 7.282 1.100 3.652 1.00 9.64 203 PRO A N 1
ATOM 1628 C CA . PRO A 1 205 ? 8.703 0.734 3.606 1.00 10.54 203 PRO A CA 1
ATOM 1629 C C . PRO A 1 205 ? 9.579 1.694 2.801 1.00 10.12 203 PRO A C 1
ATOM 1630 O O . PRO A 1 205 ? 10.725 1.379 2.504 1.00 10.29 203 PRO A O 1
ATOM 1634 N N . HIS A 1 206 ? 9.029 2.861 2.461 1.00 11.24 204 HIS A N 1
ATOM 1635 C CA . HIS A 1 206 ? 9.742 3.818 1.603 1.00 11.95 204 HIS A CA 1
ATOM 1636 C C . HIS A 1 206 ? 10.980 4.385 2.286 1.00 11.98 204 HIS A C 1
ATOM 1637 O O . HIS A 1 206 ? 10.978 4.671 3.476 1.00 11.36 204 HIS A O 1
ATOM 1644 N N . VAL A 1 207 ? 12.062 4.503 1.516 1.00 11.71 205 VAL A N 1
ATOM 1645 C CA . VAL A 1 207 ? 13.355 4.954 2.034 1.00 11.91 205 VAL A CA 1
ATOM 1646 C C . VAL A 1 207 ? 13.271 6.310 2.759 1.00 11.97 205 VAL A C 1
ATOM 1647 O O . VAL A 1 207 ? 13.922 6.515 3.780 1.00 12.33 205 VAL A O 1
ATOM 1651 N N . LYS A 1 208 ? 12.470 7.235 2.249 1.00 12.21 206 LYS A N 1
ATOM 1652 C CA . LYS A 1 208 ? 12.352 8.539 2.924 1.00 12.74 206 LYS A CA 1
ATOM 1653 C C . LYS A 1 208 ? 11.812 8.476 4.354 1.00 11.93 206 LYS A C 1
ATOM 1654 O O . LYS A 1 208 ? 12.144 9.332 5.190 1.00 11.66 206 LYS A O 1
ATOM 1660 N N . ALA A 1 209 ? 10.988 7.468 4.642 1.00 10.26 207 ALA A N 1
ATOM 1661 C CA . ALA A 1 209 ? 10.485 7.277 6.021 1.00 9.30 207 ALA A CA 1
ATOM 1662 C C . ALA A 1 209 ? 11.653 6.910 6.960 1.00 10.34 207 ALA A C 1
ATOM 1663 O O . ALA A 1 209 ? 11.694 7.368 8.112 1.00 9.72 207 ALA A O 1
ATOM 1665 N N . PHE A 1 210 ? 12.555 6.049 6.469 1.00 9.70 208 PHE A N 1
ATOM 1666 C CA . PHE A 1 210 ? 13.760 5.653 7.211 1.00 10.87 208 PHE A CA 1
ATOM 1667 C C . PHE A 1 210 ? 14.686 6.828 7.404 1.00 11.27 208 PHE A C 1
ATOM 1668 O O . PHE A 1 210 ? 15.238 7.016 8.496 1.00 12.10 208 PHE A O 1
ATOM 1676 N N A GLU A 1 211 ? 14.843 7.647 6.368 0.70 12.24 209 GLU A N 1
ATOM 1677 N N B GLU A 1 211 ? 14.859 7.608 6.334 0.30 11.60 209 GLU A N 1
ATOM 1678 C CA A GLU A 1 211 ? 15.681 8.827 6.509 0.70 13.10 209 GLU A CA 1
ATOM 1679 C CA B GLU A 1 211 ? 15.593 8.865 6.386 0.30 11.83 209 GLU A CA 1
ATOM 1680 C C A GLU A 1 211 ? 15.133 9.782 7.565 0.70 12.87 209 GLU A C 1
ATOM 1681 C C B GLU A 1 211 ? 15.118 9.675 7.583 0.30 12.05 209 GLU A C 1
ATOM 1682 O O A GLU A 1 211 ? 15.907 10.352 8.336 0.70 12.63 209 GLU A O 1
ATOM 1683 O O B GLU A 1 211 ? 15.918 10.044 8.444 0.30 11.63 209 GLU A O 1
ATOM 1694 N N . LYS A 1 212 ? 13.802 9.898 7.639 1.00 12.33 210 LYS A N 1
ATOM 1695 C CA . LYS A 1 212 ? 13.156 10.709 8.690 1.00 13.13 210 LYS A CA 1
ATOM 1696 C C . LYS A 1 212 ? 13.418 10.151 10.086 1.00 12.75 210 LYS A C 1
ATOM 1697 O O . LYS A 1 212 ? 13.726 10.912 11.021 1.00 12.82 210 LYS A O 1
ATOM 1703 N N . ALA A 1 213 ? 13.303 8.829 10.224 1.00 12.07 211 ALA A N 1
ATOM 1704 C CA . ALA A 1 213 ? 13.529 8.190 11.526 1.00 12.57 211 ALA A CA 1
ATOM 1705 C C . ALA A 1 213 ? 14.973 8.417 11.959 1.00 13.50 211 ALA A C 1
ATOM 1706 O O . ALA A 1 213 ? 15.228 8.717 13.123 1.00 12.75 211 ALA A O 1
ATOM 1708 N N . MET A 1 214 ? 15.909 8.251 11.017 1.00 13.59 212 MET A N 1
ATOM 1709 C CA . MET A 1 214 ? 17.339 8.470 11.304 1.00 15.30 212 MET A CA 1
ATOM 1710 C C . MET A 1 214 ? 17.595 9.920 11.769 1.00 14.74 212 MET A C 1
ATOM 1711 O O . MET A 1 214 ? 18.195 10.152 12.825 1.00 15.60 212 MET A O 1
ATOM 1716 N N . LYS A 1 215 ? 17.061 10.881 11.016 1.00 15.08 213 LYS A N 1
ATOM 1717 C CA . LYS A 1 215 ? 17.250 12.304 11.332 1.00 16.04 213 LYS A CA 1
ATOM 1718 C C . LYS A 1 215 ? 16.639 12.675 12.680 1.00 15.92 213 LYS A C 1
ATOM 1719 O O . LYS A 1 215 ? 17.258 13.372 13.507 1.00 15.43 213 LYS A O 1
ATOM 1725 N N . GLU A 1 216 ? 15.415 12.214 12.911 1.00 15.31 214 GLU A N 1
ATOM 1726 C CA . GLU A 1 216 ? 14.725 12.581 14.128 1.00 15.58 214 GLU A CA 1
ATOM 1727 C C . GLU A 1 216 ? 15.342 11.966 15.370 1.00 15.46 214 GLU A C 1
ATOM 1728 O O . GLU A 1 216 ? 15.407 12.634 16.399 1.00 14.53 214 GLU A O 1
ATOM 1734 N N . SER A 1 217 ? 15.813 10.722 15.266 1.00 15.26 215 SER A N 1
ATOM 1735 C CA . SER A 1 217 ? 16.378 10.016 16.422 1.00 16.16 215 SER A CA 1
ATOM 1736 C C . SER A 1 217 ? 17.793 10.495 16.708 1.00 16.85 215 SER A C 1
ATOM 1737 O O . SER A 1 217 ? 18.327 10.254 17.804 1.00 17.37 215 SER A O 1
ATOM 1740 N N . GLY A 1 218 ? 18.409 11.111 15.700 1.00 17.17 216 GLY A N 1
ATOM 1741 C CA . GLY A 1 218 ? 19.810 11.545 15.773 1.00 18.50 216 GLY A CA 1
ATOM 1742 C C . GLY A 1 218 ? 20.835 10.439 15.534 1.00 19.97 216 GLY A C 1
ATOM 1743 O O . GLY A 1 218 ? 22.012 10.585 15.905 1.00 20.23 216 GLY A O 1
ATOM 1744 N N . LEU A 1 219 ? 20.391 9.330 14.934 1.00 20.14 217 LEU A N 1
ATOM 1745 C CA . LEU A 1 219 ? 21.254 8.213 14.542 1.00 21.82 217 LEU A CA 1
ATOM 1746 C C . LEU A 1 219 ? 22.094 8.639 13.343 1.00 22.47 217 LEU A C 1
ATOM 1747 O O . LEU A 1 219 ? 21.584 9.262 12.417 1.00 23.25 217 LEU A O 1
ATOM 1752 N N . ALA A 1 220 ? 23.371 8.269 13.354 1.00 23.67 218 ALA A N 1
ATOM 1753 C CA . ALA A 1 220 ? 24.337 8.773 12.389 1.00 23.88 218 ALA A CA 1
ATOM 1754 C C . ALA A 1 220 ? 24.643 7.735 11.312 1.00 23.99 218 ALA A C 1
ATOM 1755 O O . ALA A 1 220 ? 24.984 8.083 10.175 1.00 24.75 218 ALA A O 1
ATOM 1757 N N . ARG A 1 221 ? 24.518 6.464 11.696 1.00 22.72 219 ARG A N 1
ATOM 1758 C CA . ARG A 1 221 ? 25.000 5.311 10.936 1.00 22.31 219 ARG A CA 1
ATOM 1759 C C . ARG A 1 221 ? 23.984 4.192 11.107 1.00 21.63 219 ARG A C 1
ATOM 1760 O O . ARG A 1 221 ? 23.581 3.886 12.249 1.00 20.75 219 ARG A O 1
ATOM 1768 N N . TYR A 1 222 ? 23.554 3.598 9.993 1.00 20.76 220 TYR A N 1
ATOM 1769 C CA . TYR A 1 222 ? 22.584 2.499 10.059 1.00 20.06 220 TYR A CA 1
ATOM 1770 C C . TYR A 1 222 ? 23.138 1.285 10.814 1.00 19.65 220 TYR A C 1
ATOM 1771 O O . TYR A 1 222 ? 22.372 0.551 11.432 1.00 18.62 220 TYR A O 1
ATOM 1780 N N . GLU A 1 223 ? 24.466 1.110 10.809 1.00 19.58 221 GLU A N 1
ATOM 1781 C CA . GLU A 1 223 ? 25.108 -0.003 11.528 1.00 19.56 221 GLU A CA 1
ATOM 1782 C C . GLU A 1 223 ? 24.936 0.088 13.053 1.00 18.50 221 GLU A C 1
ATOM 1783 O O . GLU A 1 223 ? 25.295 -0.842 13.784 1.00 19.24 221 GLU A O 1
ATOM 1789 N N . ASN A 1 224 ? 24.408 1.211 13.518 1.00 16.93 222 ASN A N 1
ATOM 1790 C CA . ASN A 1 224 ? 24.165 1.429 14.937 1.00 17.65 222 ASN A CA 1
ATOM 1791 C C . ASN A 1 224 ? 22.663 1.341 15.249 1.00 16.23 222 ASN A C 1
ATOM 1792 O O . ASN A 1 224 ? 22.237 1.628 16.363 1.00 16.81 222 ASN A O 1
ATOM 1797 N N . ALA A 1 225 ? 21.884 0.949 14.235 1.00 15.54 223 ALA A N 1
ATOM 1798 C CA . ALA A 1 225 ? 20.433 0.767 14.360 1.00 14.75 223 ALA A CA 1
ATOM 1799 C C . ALA A 1 225 ? 19.983 -0.691 14.503 1.00 14.27 223 ALA A C 1
ATOM 1800 O O . ALA A 1 225 ? 20.512 -1.619 13.850 1.00 13.66 223 ALA A O 1
ATOM 1802 N N . TYR A 1 226 ? 18.967 -0.866 15.345 1.00 12.98 224 TYR A N 1
ATOM 1803 C CA . TYR A 1 226 ? 18.255 -2.140 15.482 1.00 12.62 224 TYR A CA 1
ATOM 1804 C C . TYR A 1 226 ? 16.778 -1.866 15.188 1.00 10.72 224 TYR A C 1
ATOM 1805 O O . TYR A 1 226 ? 16.277 -0.766 15.394 1.00 11.47 224 TYR A O 1
ATOM 1814 N N . PHE A 1 227 ? 16.084 -2.873 14.677 1.00 10.24 225 PHE A N 1
ATOM 1815 C CA . PHE A 1 227 ? 14.725 -2.616 14.177 1.00 9.68 225 PHE A CA 1
ATOM 1816 C C . PHE A 1 227 ? 13.827 -3.837 14.298 1.00 10.15 225 PHE A C 1
ATOM 1817 O O . PHE A 1 227 ? 14.216 -4.944 13.922 1.00 11.28 225 PHE A O 1
ATOM 1825 N N . ILE A 1 228 ? 12.627 -3.614 14.842 1.00 9.13 226 ILE A N 1
ATOM 1826 C CA . ILE A 1 228 ? 11.609 -4.671 14.910 1.00 9.18 226 ILE A CA 1
ATOM 1827 C C . ILE A 1 228 ? 10.319 -4.196 14.259 1.00 9.37 226 ILE A C 1
ATOM 1828 O O . ILE A 1 228 ? 9.855 -3.075 14.528 1.00 9.15 226 ILE A O 1
ATOM 1833 N N . ASP A 1 229 ? 9.739 -5.035 13.396 1.00 9.07 227 ASP A N 1
ATOM 1834 C CA . ASP A 1 229 ? 8.528 -4.633 12.664 1.00 9.98 227 ASP A CA 1
ATOM 1835 C C . ASP A 1 229 ? 7.807 -5.906 12.211 1.00 10.41 227 ASP A C 1
ATOM 1836 O O . ASP A 1 229 ? 8.450 -6.943 12.040 1.00 10.50 227 ASP A O 1
ATOM 1841 N N . ASP A 1 230 ? 6.484 -5.847 12.037 1.00 10.93 228 ASP A N 1
ATOM 1842 C CA . ASP A 1 230 ? 5.752 -7.047 11.562 1.00 12.12 228 ASP A CA 1
ATOM 1843 C C . ASP A 1 230 ? 5.674 -7.140 10.034 1.00 12.01 228 ASP A C 1
ATOM 1844 O O . ASP A 1 230 ? 5.277 -8.198 9.486 1.00 12.46 228 ASP A O 1
ATOM 1849 N N . SER A 1 231 ? 6.072 -6.055 9.357 1.00 12.18 229 SER A N 1
ATOM 1850 C CA . SER A 1 231 ? 6.080 -6.019 7.889 1.00 11.74 229 SER A CA 1
ATOM 1851 C C . SER A 1 231 ? 7.409 -6.460 7.316 1.00 11.65 229 SER A C 1
ATOM 1852 O O . SER A 1 231 ? 8.429 -5.781 7.493 1.00 10.19 229 SER A O 1
ATOM 1855 N N . GLY A 1 232 ? 7.383 -7.602 6.621 1.00 11.66 230 GLY A N 1
ATOM 1856 C CA . GLY A 1 232 ? 8.547 -8.108 5.899 1.00 11.80 230 GLY A CA 1
ATOM 1857 C C . GLY A 1 232 ? 9.207 -7.067 4.982 1.00 11.98 230 GLY A C 1
ATOM 1858 O O . GLY A 1 232 ? 10.432 -6.954 4.937 1.00 12.61 230 GLY A O 1
ATOM 1859 N N . LYS A 1 233 ? 8.403 -6.286 4.264 1.00 11.36 231 LYS A N 1
ATOM 1860 C CA . LYS A 1 233 ? 8.960 -5.303 3.337 1.00 11.72 231 LYS A CA 1
ATOM 1861 C C . LYS A 1 233 ? 9.676 -4.167 4.073 1.00 10.72 231 LYS A C 1
ATOM 1862 O O . LYS A 1 233 ? 10.739 -3.703 3.629 1.00 10.48 231 LYS A O 1
ATOM 1868 N N . ASN A 1 234 ? 9.107 -3.744 5.202 1.00 9.40 232 ASN A N 1
ATOM 1869 C CA . ASN A 1 234 ? 9.751 -2.740 6.060 1.00 9.86 232 ASN A CA 1
ATOM 1870 C C . ASN A 1 234 ? 11.099 -3.266 6.542 1.00 9.19 232 ASN A C 1
ATOM 1871 O O . ASN A 1 234 ? 12.107 -2.574 6.472 1.00 8.40 232 ASN A O 1
ATOM 1876 N N . ILE A 1 235 ? 11.100 -4.501 7.031 1.00 9.66 233 ILE A N 1
ATOM 1877 C CA . ILE A 1 235 ? 12.344 -5.165 7.467 1.00 9.96 233 ILE A CA 1
ATOM 1878 C C . ILE A 1 235 ? 13.387 -5.184 6.334 1.00 10.88 233 ILE A C 1
ATOM 1879 O O . ILE A 1 235 ? 14.558 -4.911 6.560 1.00 10.71 233 ILE A O 1
ATOM 1884 N N . GLU A 1 236 ? 12.921 -5.509 5.133 1.00 10.87 234 GLU A N 1
ATOM 1885 C CA . GLU A 1 236 ? 13.792 -5.513 3.960 1.00 11.97 234 GLU A CA 1
ATOM 1886 C C . GLU A 1 236 ? 14.475 -4.158 3.722 1.00 11.20 234 GLU A C 1
ATOM 1887 O O . GLU A 1 236 ? 15.669 -4.114 3.404 1.00 10.96 234 GLU A O 1
ATOM 1893 N N . THR A 1 237 ? 13.737 -3.045 3.832 1.00 10.93 235 THR A N 1
ATOM 1894 C CA . THR A 1 237 ? 14.355 -1.730 3.661 1.00 10.67 235 THR A CA 1
ATOM 1895 C C . THR A 1 237 ? 15.425 -1.528 4.723 1.00 10.50 235 THR A C 1
ATOM 1896 O O . THR A 1 237 ? 16.506 -1.018 4.429 1.00 9.90 235 THR A O 1
ATOM 1900 N N . GLY A 1 238 ? 15.120 -1.915 5.967 1.00 10.36 236 GLY A N 1
ATOM 1901 C CA . GLY A 1 238 ? 16.076 -1.741 7.061 1.00 11.06 236 GLY A CA 1
ATOM 1902 C C . GLY A 1 238 ? 17.371 -2.489 6.795 1.00 11.57 236 GLY A C 1
ATOM 1903 O O . GLY A 1 238 ? 18.443 -1.950 7.011 1.00 12.81 236 GLY A O 1
ATOM 1904 N N . ILE A 1 239 ? 17.249 -3.732 6.344 1.00 12.66 237 ILE A N 1
ATOM 1905 C CA . ILE A 1 239 ? 18.387 -4.617 6.095 1.00 12.95 237 ILE A CA 1
ATOM 1906 C C . ILE A 1 239 ? 19.217 -4.012 4.977 1.00 12.94 237 ILE A C 1
ATOM 1907 O O . ILE A 1 239 ? 20.430 -3.910 5.105 1.00 14.26 237 ILE A O 1
ATOM 1912 N N . LYS A 1 240 ? 18.543 -3.624 3.886 1.00 12.48 238 LYS A N 1
ATOM 1913 C CA . LYS A 1 240 ? 19.277 -3.110 2.719 1.00 12.69 238 LYS A CA 1
ATOM 1914 C C . LYS A 1 240 ? 19.941 -1.769 3.023 1.00 13.46 238 LYS A C 1
ATOM 1915 O O . LYS A 1 240 ? 20.969 -1.445 2.421 1.00 14.11 238 LYS A O 1
ATOM 1921 N N . LEU A 1 241 ? 19.393 -0.989 3.960 1.00 12.99 239 LEU A N 1
ATOM 1922 C CA . LEU A 1 241 ? 20.039 0.279 4.370 1.00 14.13 239 LEU A CA 1
ATOM 1923 C C . LEU A 1 241 ? 21.284 0.049 5.231 1.00 15.21 239 LEU A C 1
ATOM 1924 O O . LEU A 1 241 ? 22.073 0.974 5.437 1.00 17.06 239 LEU A O 1
ATOM 1929 N N . GLY A 1 242 ? 21.426 -1.172 5.744 1.00 15.69 240 GLY A N 1
ATOM 1930 C CA . GLY A 1 242 ? 22.578 -1.595 6.535 1.00 15.62 240 GLY A CA 1
ATOM 1931 C C . GLY A 1 242 ? 22.377 -1.632 8.038 1.00 15.56 240 GLY A C 1
ATOM 1932 O O . GLY A 1 242 ? 23.346 -1.564 8.805 1.00 15.51 240 GLY A O 1
ATOM 1933 N N . MET A 1 243 ? 21.124 -1.715 8.482 1.00 15.12 241 MET A N 1
ATOM 1934 C CA . MET A 1 243 ? 20.877 -1.864 9.918 1.00 14.60 241 MET A CA 1
ATOM 1935 C C . MET A 1 243 ? 21.547 -3.092 10.496 1.00 14.33 241 MET A C 1
ATOM 1936 O O . MET A 1 243 ? 21.698 -4.110 9.812 1.00 14.62 241 MET A O 1
ATOM 1941 N N . LYS A 1 244 ? 21.944 -2.997 11.760 1.00 13.70 242 LYS A N 1
ATOM 1942 C CA . LYS A 1 244 ? 22.745 -4.060 12.388 1.00 14.98 242 LYS A CA 1
ATOM 1943 C C . LYS A 1 244 ? 21.962 -5.371 12.509 1.00 13.88 242 LYS A C 1
ATOM 1944 O O . LYS A 1 244 ? 22.428 -6.431 12.064 1.00 15.01 242 LYS A O 1
ATOM 1950 N N . THR A 1 245 ? 20.763 -5.285 13.091 1.00 13.42 243 THR A N 1
ATOM 1951 C CA . THR A 1 245 ? 19.909 -6.454 13.277 1.00 13.46 243 THR A CA 1
ATOM 1952 C C . THR A 1 245 ? 18.477 -6.014 13.104 1.00 13.63 243 THR A C 1
ATOM 1953 O O . THR A 1 245 ? 18.047 -5.042 13.738 1.00 13.88 243 THR A O 1
ATOM 1957 N N . CYS A 1 246 ? 17.764 -6.718 12.220 1.00 13.23 244 CYS A N 1
ATOM 1958 C CA . CYS A 1 246 ? 16.334 -6.490 12.001 1.00 12.90 244 CYS A CA 1
ATOM 1959 C C . CYS A 1 246 ? 15.589 -7.739 12.380 1.00 12.61 244 CYS A C 1
ATOM 1960 O O . CYS A 1 246 ? 15.996 -8.850 12.022 1.00 12.65 244 CYS A O 1
ATOM 1963 N N . ILE A 1 247 ? 14.486 -7.530 13.088 1.00 10.78 245 ILE A N 1
ATOM 1964 C CA . ILE A 1 247 ? 13.684 -8.612 13.648 1.00 11.00 245 ILE A CA 1
ATOM 1965 C C . ILE A 1 247 ? 12.285 -8.542 13.047 1.00 10.75 245 ILE A C 1
ATOM 1966 O O . ILE A 1 247 ? 11.561 -7.532 13.208 1.00 10.37 245 ILE A O 1
ATOM 1971 N N . HIS A 1 248 ? 11.916 -9.606 12.332 1.00 10.81 246 HIS A N 1
ATOM 1972 C CA . HIS A 1 248 ? 10.626 -9.667 11.667 1.00 11.26 246 HIS A CA 1
ATOM 1973 C C . HIS A 1 248 ? 9.650 -10.394 12.576 1.00 11.46 246 HIS A C 1
ATOM 1974 O O . HIS A 1 248 ? 9.830 -11.573 12.854 1.00 11.28 246 HIS A O 1
ATOM 1981 N N A LEU A 1 249 ? 8.654 -9.671 13.073 0.70 11.67 247 LEU A N 1
ATOM 1982 N N B LEU A 1 249 ? 8.625 -9.678 13.034 0.30 11.79 247 LEU A N 1
ATOM 1983 C CA A LEU A 1 249 ? 7.640 -10.268 13.925 0.70 12.73 247 LEU A CA 1
ATOM 1984 C CA B LEU A 1 249 ? 7.609 -10.232 13.927 0.30 12.43 247 LEU A CA 1
ATOM 1985 C C A LEU A 1 249 ? 6.558 -10.901 13.032 0.70 14.06 247 LEU A C 1
ATOM 1986 C C B LEU A 1 249 ? 6.460 -10.880 13.142 0.30 13.80 247 LEU A C 1
ATOM 1987 O O A LEU A 1 249 ? 5.906 -10.231 12.229 0.70 13.73 247 LEU A O 1
ATOM 1988 O O B LEU A 1 249 ? 5.636 -10.182 12.539 0.30 13.58 247 LEU A O 1
ATOM 1997 N N . VAL A 1 250 ? 6.414 -12.212 13.166 1.00 14.65 248 VAL A N 1
ATOM 1998 C CA . VAL A 1 250 ? 5.373 -12.970 12.478 1.00 18.04 248 VAL A CA 1
ATOM 1999 C C . VAL A 1 250 ? 4.577 -13.741 13.559 1.00 18.71 248 VAL A C 1
ATOM 2000 O O . VAL A 1 250 ? 4.987 -14.822 14.021 1.00 20.21 248 VAL A O 1
ATOM 2004 N N . GLU A 1 251 ? 3.473 -13.155 14.010 1.00 20.36 249 GLU A N 1
ATOM 2005 C CA . GLU A 1 251 ? 2.681 -13.728 15.102 1.00 21.72 249 GLU A CA 1
ATOM 2006 C C . GLU A 1 251 ? 2.088 -15.073 14.732 1.00 22.44 249 GLU A C 1
ATOM 2007 O O . GLU A 1 251 ? 2.088 -16.018 15.544 1.00 22.42 249 GLU A O 1
ATOM 2013 N N . ASN A 1 252 ? 1.537 -15.130 13.520 1.00 23.14 250 ASN A N 1
ATOM 2014 C CA . ASN A 1 252 ? 0.868 -16.337 13.028 1.00 24.48 250 ASN A CA 1
ATOM 2015 C C . ASN A 1 252 ? 1.545 -16.778 11.749 1.00 25.47 250 ASN A C 1
ATOM 2016 O O . ASN A 1 252 ? 1.444 -16.078 10.731 1.00 25.09 250 ASN A O 1
ATOM 2021 N N . GLU A 1 253 ? 2.215 -17.929 11.770 1.00 26.39 251 GLU A N 1
ATOM 2022 C CA . GLU A 1 253 ? 2.856 -18.378 10.534 1.00 27.80 251 GLU A CA 1
ATOM 2023 C C . GLU A 1 253 ? 1.890 -19.143 9.649 1.00 27.63 251 GLU A C 1
ATOM 2024 O O . GLU A 1 253 ? 2.101 -20.315 9.343 1.00 27.31 251 GLU A O 1
ATOM 2030 N N . VAL A 1 254 ? 0.827 -18.451 9.251 1.00 28.09 252 VAL A N 1
ATOM 2031 C CA . VAL A 1 254 ? -0.291 -19.045 8.505 1.00 27.89 252 VAL A CA 1
ATOM 2032 C C . VAL A 1 254 ? 0.046 -19.242 7.019 1.00 28.23 252 VAL A C 1
ATOM 2033 O O . VAL A 1 254 ? -0.353 -20.247 6.392 1.00 27.08 252 VAL A O 1
ATOM 2037 N N . GLY A 1 259 ? 3.779 -11.655 1.650 1.00 31.62 257 GLY A N 1
ATOM 2038 C CA . GLY A 1 259 ? 5.148 -11.268 1.986 1.00 31.15 257 GLY A CA 1
ATOM 2039 C C . GLY A 1 259 ? 5.890 -12.333 2.776 1.00 31.03 257 GLY A C 1
ATOM 2040 O O . GLY A 1 259 ? 5.281 -13.067 3.570 1.00 31.81 257 GLY A O 1
ATOM 2041 N N . GLN A 1 260 ? 7.205 -12.413 2.555 1.00 29.97 258 GLN A N 1
ATOM 2042 C CA . GLN A 1 260 ? 8.080 -13.377 3.246 1.00 28.36 258 GLN A CA 1
ATOM 2043 C C . GLN A 1 260 ? 8.976 -12.653 4.256 1.00 26.54 258 GLN A C 1
ATOM 2044 O O . GLN A 1 260 ? 8.934 -11.430 4.364 1.00 25.31 258 GLN A O 1
ATOM 2050 N N . THR A 1 261 ? 9.788 -13.412 4.997 1.00 23.90 259 THR A N 1
ATOM 2051 C CA . THR A 1 261 ? 10.837 -12.829 5.830 1.00 21.66 259 THR A CA 1
ATOM 2052 C C . THR A 1 261 ? 12.053 -12.664 4.926 1.00 21.92 259 THR A C 1
ATOM 2053 O O . THR A 1 261 ? 12.467 -13.648 4.293 1.00 21.07 259 THR A O 1
ATOM 2057 N N . PRO A 1 262 ? 12.612 -11.436 4.825 1.00 21.01 260 PRO A N 1
ATOM 2058 C CA . PRO A 1 262 ? 13.813 -11.288 4.012 1.00 21.21 260 PRO A CA 1
ATOM 2059 C C . PRO A 1 262 ? 15.037 -11.963 4.654 1.00 21.30 260 PRO A C 1
ATOM 2060 O O . PRO A 1 262 ? 15.166 -11.975 5.884 1.00 20.34 260 PRO A O 1
ATOM 2064 N N . GLU A 1 263 ? 15.921 -12.529 3.829 1.00 21.52 261 GLU A N 1
ATOM 2065 C CA . GLU A 1 263 ? 17.154 -13.163 4.334 1.00 21.98 261 GLU A CA 1
ATOM 2066 C C . GLU A 1 263 ? 17.959 -12.223 5.229 1.00 20.99 261 GLU A C 1
ATOM 2067 O O . GLU A 1 263 ? 18.161 -11.060 4.884 1.00 21.50 261 GLU A O 1
ATOM 2073 N N . GLY A 1 264 ? 18.377 -12.737 6.389 1.00 20.14 262 GLY A N 1
ATOM 2074 C CA . GLY A 1 264 ? 19.175 -11.986 7.352 1.00 18.58 262 GLY A CA 1
ATOM 2075 C C . GLY A 1 264 ? 18.360 -11.503 8.550 1.00 17.03 262 GLY A C 1
ATOM 2076 O O . GLY A 1 264 ? 18.923 -11.175 9.589 1.00 17.32 262 GLY A O 1
ATOM 2077 N N . ALA A 1 265 ? 17.039 -11.467 8.407 1.00 16.05 263 ALA A N 1
ATOM 2078 C CA . ALA A 1 265 ? 16.182 -11.035 9.521 1.00 14.45 263 ALA A CA 1
ATOM 2079 C C . ALA A 1 265 ? 16.096 -12.169 10.534 1.00 14.15 263 ALA A C 1
ATOM 2080 O O . ALA A 1 265 ? 16.178 -13.327 10.145 1.00 14.76 263 ALA A O 1
ATOM 2082 N N . ILE A 1 266 ? 15.969 -11.817 11.816 1.00 13.11 264 ILE A N 1
ATOM 2083 C CA . ILE A 1 266 ? 15.580 -12.764 12.852 1.00 12.92 264 ILE A CA 1
ATOM 2084 C C . ILE A 1 266 ? 14.048 -12.850 12.844 1.00 12.83 264 ILE A C 1
ATOM 2085 O O . ILE A 1 266 ? 13.358 -11.829 12.718 1.00 13.89 264 ILE A O 1
ATOM 2090 N N . VAL A 1 267 ? 13.516 -14.055 13.019 1.00 12.11 265 VAL A N 1
ATOM 2091 C CA . VAL A 1 267 ? 12.079 -14.291 13.042 1.00 11.60 265 VAL A CA 1
ATOM 2092 C C . VAL A 1 267 ? 11.600 -14.564 14.462 1.00 12.07 265 VAL A C 1
ATOM 2093 O O . VAL A 1 267 ? 12.153 -15.434 15.138 1.00 11.38 265 VAL A O 1
ATOM 2097 N N . ILE A 1 268 ? 10.620 -13.780 14.916 1.00 11.24 266 ILE A N 1
ATOM 2098 C CA . ILE A 1 268 ? 9.967 -14.003 16.234 1.00 12.41 266 ILE A CA 1
ATOM 2099 C C . ILE A 1 268 ? 8.443 -13.988 16.067 1.00 12.60 266 ILE A C 1
ATOM 2100 O O . ILE A 1 268 ? 7.939 -13.513 15.058 1.00 12.66 266 ILE A O 1
ATOM 2105 N N . SER A 1 269 ? 7.718 -14.505 17.057 1.00 12.32 267 SER A N 1
ATOM 2106 C CA . SER A 1 269 ? 6.256 -14.553 16.993 1.00 13.93 267 SER A CA 1
ATOM 2107 C C . SER A 1 269 ? 5.583 -13.608 18.004 1.00 14.19 267 SER A C 1
ATOM 2108 O O . SER A 1 269 ? 4.386 -13.384 17.910 1.00 14.95 267 SER A O 1
ATOM 2111 N N . ASP A 1 270 ? 6.360 -13.104 18.974 1.00 13.27 268 ASP A N 1
ATOM 2112 C CA . ASP A 1 270 ? 5.847 -12.242 20.038 1.00 13.44 268 ASP A CA 1
ATOM 2113 C C . ASP A 1 270 ? 6.981 -11.332 20.462 1.00 12.44 268 ASP A C 1
ATOM 2114 O O . ASP A 1 270 ? 8.123 -11.778 20.608 1.00 11.26 268 ASP A O 1
ATOM 2119 N N . ILE A 1 271 ? 6.661 -10.067 20.699 1.00 12.47 269 ILE A N 1
ATOM 2120 C CA . ILE A 1 271 ? 7.711 -9.124 21.072 1.00 12.73 269 ILE A CA 1
ATOM 2121 C C . ILE A 1 271 ? 8.397 -9.513 22.384 1.00 11.91 269 ILE A C 1
ATOM 2122 O O . ILE A 1 271 ? 9.559 -9.175 22.586 1.00 12.38 269 ILE A O 1
ATOM 2127 N N . LEU A 1 272 ? 7.712 -10.276 23.241 1.00 11.90 270 LEU A N 1
ATOM 2128 C CA . LEU A 1 272 ? 8.361 -10.720 24.491 1.00 12.04 270 LEU A CA 1
ATOM 2129 C C . LEU A 1 272 ? 9.497 -11.718 24.243 1.00 12.37 270 LEU A C 1
ATOM 2130 O O . LEU A 1 272 ? 10.258 -12.025 25.179 1.00 13.80 270 LEU A O 1
ATOM 2135 N N . GLU A 1 273 ? 9.617 -12.216 23.003 1.00 12.80 271 GLU A N 1
ATOM 2136 C CA . GLU A 1 273 ? 10.764 -13.081 22.609 1.00 12.78 271 GLU A CA 1
ATOM 2137 C C . GLU A 1 273 ? 12.076 -12.319 22.441 1.00 12.81 271 GLU A C 1
ATOM 2138 O O . GLU A 1 273 ? 13.155 -12.912 22.391 1.00 13.03 271 GLU A O 1
ATOM 2144 N N . LEU A 1 274 ? 11.993 -10.990 22.408 1.00 12.77 272 LEU A N 1
ATOM 2145 C CA . LEU A 1 274 ? 13.169 -10.178 22.116 1.00 13.12 272 LEU A CA 1
ATOM 2146 C C . LEU A 1 274 ? 14.420 -10.484 22.976 1.00 12.50 272 LEU A C 1
ATOM 2147 O O . LEU A 1 274 ? 15.513 -10.668 22.427 1.00 11.75 272 LEU A O 1
ATOM 2152 N N . PRO A 1 275 ? 14.274 -10.575 24.314 1.00 12.25 273 PRO A N 1
ATOM 2153 C CA . PRO A 1 275 ? 15.483 -10.876 25.133 1.00 13.03 273 PRO A CA 1
ATOM 2154 C C . PRO A 1 275 ? 16.079 -12.252 24.876 1.00 13.43 273 PRO A C 1
ATOM 2155 O O . PRO A 1 275 ? 17.200 -12.549 25.335 1.00 13.85 273 PRO A O 1
ATOM 2159 N N . HIS A 1 276 ? 15.322 -13.097 24.184 1.00 13.01 274 HIS A N 1
ATOM 2160 C CA . HIS A 1 276 ? 15.793 -14.447 23.873 1.00 14.19 274 HIS A CA 1
ATOM 2161 C C . HIS A 1 276 ? 16.334 -14.607 22.471 1.00 14.56 274 HIS A C 1
ATOM 2162 O O . HIS A 1 276 ? 16.736 -15.710 22.101 1.00 13.59 274 HIS A O 1
ATOM 2169 N N . VAL A 1 277 ? 16.352 -13.519 21.700 1.00 13.31 275 VAL A N 1
ATOM 2170 C CA . VAL A 1 277 ? 16.904 -13.546 20.324 1.00 12.77 275 VAL A CA 1
ATOM 2171 C C . VAL A 1 277 ? 18.054 -12.539 20.100 1.00 12.92 275 VAL A C 1
ATOM 2172 O O . VAL A 1 277 ? 18.872 -12.713 19.191 1.00 13.13 275 VAL A O 1
ATOM 2176 N N . VAL A 1 278 ? 18.087 -11.470 20.905 1.00 12.89 276 VAL A N 1
ATOM 2177 C CA . VAL A 1 278 ? 19.185 -10.495 20.879 1.00 13.26 276 VAL A CA 1
ATOM 2178 C C . VAL A 1 278 ? 19.598 -10.219 22.349 1.00 13.73 276 VAL A C 1
ATOM 2179 O O . VAL A 1 278 ? 19.625 -9.064 22.807 1.00 13.60 276 VAL A O 1
ATOM 2183 N N . SER A 1 279 ? 19.902 -11.301 23.064 1.00 14.50 277 SER A N 1
ATOM 2184 C CA . SER A 1 279 ? 20.203 -11.223 24.510 1.00 14.50 277 SER A CA 1
ATOM 2185 C C . SER A 1 279 ? 21.376 -10.272 24.805 1.00 14.76 277 SER A C 1
ATOM 2186 O O . SER A 1 279 ? 21.442 -9.690 25.912 1.00 14.60 277 SER A O 1
ATOM 2189 N N . ASP A 1 280 ? 22.292 -10.110 23.838 1.00 14.80 278 ASP A N 1
ATOM 2190 C CA A ASP A 1 280 ? 23.446 -9.202 23.975 0.50 15.24 278 ASP A CA 1
ATOM 2191 C CA B ASP A 1 280 ? 23.447 -9.221 24.041 0.50 15.16 278 ASP A CA 1
ATOM 2192 C C . ASP A 1 280 ? 23.066 -7.753 24.244 1.00 14.90 278 ASP A C 1
ATOM 2193 O O . ASP A 1 280 ? 23.893 -6.959 24.735 1.00 14.97 278 ASP A O 1
ATOM 2202 N N . LEU A 1 281 ? 21.839 -7.391 23.872 1.00 13.81 279 LEU A N 1
ATOM 2203 C CA . LEU A 1 281 ? 21.359 -6.025 24.064 1.00 14.84 279 LEU A CA 1
ATOM 2204 C C . LEU A 1 281 ? 20.653 -5.818 25.403 1.00 15.85 279 LEU A C 1
ATOM 2205 O O . LEU A 1 281 ? 20.294 -4.684 25.735 1.00 17.03 279 LEU A O 1
ATOM 2210 N N . PHE A 1 282 ? 20.435 -6.913 26.133 1.00 17.43 280 PHE A N 1
ATOM 2211 C CA . PHE A 1 282 ? 19.610 -6.911 27.349 1.00 19.46 280 PHE A CA 1
ATOM 2212 C C . PHE A 1 282 ? 20.444 -7.083 28.605 1.00 21.63 280 PHE A C 1
ATOM 2213 O O . PHE A 1 282 ? 19.879 -7.330 29.684 1.00 23.73 280 PHE A O 1
#

Radius of gyration: 18.75 Å; Cα contacts (8 Å, |Δi|>4): 473; chains: 1; bounding box: 61×38×43 Å

CATH classification: 1.10.150.450 (+1 more: 3.40.50.1000)